Protein AF-A0A2I1CQ02-F1 (afdb_monomer)

InterPro domains:
  IPR027417 P-loop containing nucleoside triphosphate hydrolase [G3DSA:3.40.50.300] (20-92)
  IPR027417 P-loop containing nucleoside triphosphate hydrolase [SSF52540] (17-187)

Secondary structure (DSSP, 8-state):
-PPP-PPPPGGG-TT----HHHHHHHHHHHHHHSEEEEEE-TTSSHHHHHHHHHHHHHHTT--EEEESS---HHHHHHHHHHHS-TTS--TT-EEEETTGGGGTT-HHIIIIIIHHHHTT-S-S-EEEEEEESS-TTT---SS---PPPP----SSS------HHHHHHHHHHHTT-HHHHHHHHHHHHHH---

Sequence (194 aa):
MPRPLKSRKVTDDLSICPREGTVQQLADLILSRKVVHVRGTPASGKTTLAQLLKDHLSGQGRNVYFMGTWRDLDTLYEALRIHGTNWRPCFEAVLIIDEGQTSYNDSILWNEILKPRCYGKGEEIMFCLFCSYGSPSTGVETTTCEFTPAILNPRNGTPIKLQTDAIEYLFSFTNGHPGALESMMEYFFHILPL

Radius of gyration: 21.06 Å; Cα contacts (8 Å, |Δi|>4): 210; chains: 1; bounding box: 41×59×59 Å

Foldseek 3Di:
DDDPDDDDQLVVDPVDDLVVVVLVVVLVCQQVQLEAEAEDAPQPCLVVSLSSNQVVCVVVVAAEDEAQADDDVVVVVVSQVVSDDPPDRPLQYEYEHHQDVNCPVVCCCVPVNRVLSSVVDDGSYGYYYYHYDDDLVRPDPPDDDDDDDDQDDDPDDDRPDDDPVVSVVLCSVCVPNVVVSVVVVCCVVPPDDD

Organism: Aspergillus campestris (strain IBT 28561) (NCBI:txid1392248)

pLDDT: mean 70.26, std 19.89, range [29.62, 95.94]

Structure (mmCIF, N/CA/C/O backbone):
data_AF-A0A2I1CQ02-F1
#
_entry.id   AF-A0A2I1CQ02-F1
#
loop_
_atom_site.group_PDB
_atom_site.id
_atom_site.type_symbol
_atom_site.label_atom_id
_atom_site.label_alt_id
_atom_site.label_comp_id
_atom_site.label_asym_id
_atom_site.label_entity_id
_atom_site.label_seq_id
_atom_site.pdbx_PDB_ins_code
_atom_site.Cartn_x
_atom_site.Cartn_y
_atom_site.Cartn_z
_atom_site.occupancy
_atom_site.B_iso_or_equiv
_atom_site.auth_seq_id
_atom_site.auth_comp_id
_atom_site.auth_asym_id
_atom_site.auth_atom_id
_atom_site.pdbx_PDB_model_num
ATOM 1 N N . MET A 1 1 ? -7.393 34.716 -5.679 1.00 40.12 1 MET A N 1
ATOM 2 C CA . MET A 1 1 ? -6.684 33.494 -5.238 1.00 40.12 1 MET A CA 1
ATOM 3 C C . MET A 1 1 ? -6.675 32.496 -6.388 1.00 40.12 1 MET A C 1
ATOM 5 O O . MET A 1 1 ? -7.741 32.303 -6.970 1.00 40.12 1 MET A O 1
ATOM 9 N N . PRO A 1 2 ? -5.529 31.906 -6.768 1.00 34.28 2 PRO A N 1
ATOM 10 C CA . PRO A 1 2 ? -5.516 30.836 -7.758 1.00 34.28 2 PRO A CA 1
ATOM 11 C C . PRO A 1 2 ? -6.210 29.600 -7.171 1.00 34.28 2 PRO A C 1
ATOM 13 O O . PRO A 1 2 ? -5.969 29.240 -6.021 1.00 34.28 2 PRO A O 1
ATOM 16 N N . ARG A 1 3 ? -7.105 28.973 -7.944 1.00 29.62 3 ARG A N 1
ATOM 17 C CA . ARG A 1 3 ? -7.709 27.684 -7.570 1.00 29.62 3 ARG A CA 1
ATOM 18 C C . ARG A 1 3 ? -6.601 26.625 -7.529 1.00 29.62 3 ARG A C 1
ATOM 20 O O . ARG A 1 3 ? -5.760 26.645 -8.430 1.00 29.62 3 ARG A O 1
ATOM 27 N N . PRO A 1 4 ? -6.597 25.691 -6.564 1.00 36.59 4 PRO A N 1
ATOM 28 C CA . PRO A 1 4 ? -5.687 24.557 -6.627 1.00 36.59 4 PRO A CA 1
ATOM 29 C C . PRO A 1 4 ? -5.962 23.782 -7.921 1.00 36.59 4 PRO A C 1
ATOM 31 O O . PRO A 1 4 ? -7.114 23.475 -8.241 1.00 36.59 4 PRO A O 1
ATOM 34 N N . LEU A 1 5 ? -4.906 23.519 -8.691 1.00 36.84 5 LEU A N 1
ATOM 35 C CA . LEU A 1 5 ? -4.960 22.643 -9.857 1.00 36.84 5 LEU A CA 1
ATOM 36 C C . LEU A 1 5 ? -5.472 21.281 -9.377 1.00 36.84 5 LEU A C 1
ATOM 38 O O . LEU A 1 5 ? -4.813 20.624 -8.573 1.00 36.84 5 LEU A O 1
ATOM 42 N N . LYS A 1 6 ? -6.669 20.875 -9.823 1.00 42.81 6 LYS A N 1
ATOM 43 C CA . LYS A 1 6 ? -7.165 19.510 -9.599 1.00 42.81 6 LYS A CA 1
ATOM 44 C C . LYS A 1 6 ? -6.098 18.557 -10.132 1.00 42.81 6 LYS A C 1
ATOM 46 O O . LYS A 1 6 ? -5.767 18.636 -11.314 1.00 42.81 6 LYS A O 1
ATOM 51 N N . SER A 1 7 ? -5.556 17.685 -9.280 1.00 52.53 7 SER A N 1
ATOM 52 C CA . SER A 1 7 ? -4.663 16.631 -9.757 1.00 52.53 7 SER A CA 1
ATOM 53 C C . SER A 1 7 ? -5.422 15.812 -10.799 1.00 52.53 7 SER A C 1
ATOM 55 O O . SER A 1 7 ? -6.535 15.359 -10.522 1.00 52.53 7 SER A O 1
ATOM 57 N N . ARG A 1 8 ? -4.850 15.669 -11.996 1.00 51.22 8 ARG A N 1
ATOM 58 C CA . ARG A 1 8 ? -5.416 14.854 -13.077 1.00 51.22 8 ARG A CA 1
ATOM 59 C C . ARG A 1 8 ? -5.683 13.443 -12.543 1.00 51.22 8 ARG A C 1
ATOM 61 O O . ARG A 1 8 ? -4.780 12.853 -11.950 1.00 51.22 8 ARG A O 1
ATOM 68 N N . LYS A 1 9 ? -6.911 12.937 -12.694 1.00 59.19 9 LYS A N 1
ATOM 69 C CA . LYS A 1 9 ? -7.243 11.572 -12.272 1.00 59.19 9 LYS A CA 1
ATOM 70 C C . LYS A 1 9 ? -6.666 10.592 -13.282 1.00 59.19 9 LYS A C 1
ATOM 72 O O . LYS A 1 9 ? -6.620 10.883 -14.476 1.00 59.19 9 LYS A O 1
ATOM 77 N N . VAL A 1 10 ? -6.241 9.425 -12.813 1.00 62.03 10 VAL A N 1
ATOM 78 C CA . VAL A 1 10 ? -5.711 8.377 -13.698 1.00 62.03 10 VAL A CA 1
ATOM 79 C C . VAL A 1 10 ? -6.812 7.794 -14.578 1.00 62.03 10 VAL A C 1
ATOM 81 O O . VAL A 1 10 ? -6.561 7.418 -15.715 1.00 62.03 10 VAL A O 1
ATOM 84 N N . THR A 1 11 ? -8.054 7.818 -14.101 1.00 59.66 11 THR A N 1
ATOM 85 C CA . THR A 1 11 ? -9.238 7.418 -14.873 1.00 59.66 11 THR A CA 1
ATOM 86 C C . THR A 1 11 ? -9.472 8.249 -16.140 1.00 59.66 11 THR A C 1
ATOM 88 O O . THR A 1 11 ? -10.272 7.844 -16.975 1.00 59.66 11 THR A O 1
ATOM 91 N N . ASP A 1 12 ? -8.801 9.397 -16.292 1.00 61.19 12 ASP A N 1
ATOM 92 C CA . ASP A 1 12 ? -8.934 10.280 -17.458 1.00 61.19 12 ASP A CA 1
ATOM 93 C C . ASP A 1 12 ? -7.950 9.915 -18.597 1.00 61.19 12 ASP A C 1
ATOM 95 O O . ASP A 1 12 ? -7.910 10.591 -19.627 1.00 61.19 12 ASP A O 1
ATOM 99 N N . ASP A 1 13 ? -7.115 8.885 -18.418 1.00 65.62 13 ASP A N 1
ATOM 100 C CA . ASP A 1 13 ? -6.172 8.393 -19.427 1.00 65.62 13 ASP A CA 1
ATOM 101 C C . ASP A 1 13 ? -6.746 7.185 -20.188 1.00 65.62 13 ASP A C 1
ATOM 103 O O . ASP A 1 13 ? -7.000 6.124 -19.619 1.00 65.62 13 ASP A O 1
ATOM 107 N N . LEU A 1 14 ? -6.924 7.343 -21.504 1.00 58.03 14 LEU A N 1
ATOM 108 C CA . LEU A 1 14 ? -7.493 6.324 -22.395 1.00 58.03 14 LEU A CA 1
ATOM 109 C C . LEU A 1 14 ? -6.615 5.068 -22.547 1.00 58.03 14 LEU A C 1
ATOM 111 O O . LEU A 1 14 ? -7.095 4.054 -23.051 1.00 58.03 14 LEU A O 1
ATOM 115 N N . SER A 1 15 ? -5.346 5.112 -22.130 1.00 65.19 15 SER A N 1
ATOM 116 C CA . SER A 1 15 ? -4.439 3.955 -22.144 1.00 65.19 15 SER A CA 1
ATOM 117 C C . SER A 1 15 ? -4.612 3.024 -20.936 1.00 65.19 15 SER A C 1
ATOM 119 O O . SER A 1 15 ? -3.976 1.970 -20.862 1.00 65.19 15 SER A O 1
ATOM 121 N N . ILE A 1 16 ? -5.480 3.385 -19.984 1.00 71.31 16 ILE A N 1
ATOM 122 C CA . ILE A 1 16 ? -5.613 2.691 -18.704 1.00 71.31 16 ILE A CA 1
ATOM 123 C C . ILE A 1 16 ? -6.844 1.786 -18.705 1.00 71.31 16 ILE A C 1
ATOM 125 O O . ILE A 1 16 ? -7.973 2.215 -18.918 1.00 71.31 16 ILE A O 1
ATOM 129 N N . CYS A 1 17 ? -6.626 0.503 -18.406 1.00 75.44 17 CYS A N 1
ATOM 130 C CA . CYS A 1 17 ? -7.713 -0.429 -18.127 1.00 75.44 17 CYS A CA 1
ATOM 131 C C . CYS A 1 17 ? -8.259 -0.161 -16.710 1.00 75.44 17 CYS A C 1
ATOM 133 O O . CYS A 1 17 ? -7.508 -0.328 -15.745 1.00 75.44 17 CYS A O 1
ATOM 135 N N . PRO A 1 18 ? -9.543 0.213 -16.549 1.00 73.06 18 PRO A N 1
ATOM 136 C CA . PRO A 1 18 ? -10.075 0.709 -15.277 1.00 73.06 18 PRO A CA 1
ATOM 137 C C . PRO A 1 18 ? -10.218 -0.371 -14.192 1.00 73.06 18 PRO A C 1
ATOM 139 O O . PRO A 1 18 ? -10.341 -0.034 -13.018 1.00 73.06 18 PRO A O 1
ATOM 142 N N . ARG A 1 19 ? -10.170 -1.667 -14.559 1.00 81.12 19 ARG A N 1
ATOM 143 C CA . ARG A 1 19 ? -10.198 -2.826 -13.636 1.00 81.12 19 ARG A CA 1
ATOM 144 C C . ARG A 1 19 ? -11.266 -2.711 -12.534 1.00 81.12 19 ARG A C 1
ATOM 146 O O . ARG A 1 19 ? -11.031 -3.116 -11.397 1.00 81.12 19 ARG A O 1
ATOM 153 N N . GLU A 1 20 ? -12.441 -2.182 -12.872 1.00 87.12 20 GLU A N 1
ATOM 154 C CA . GLU A 1 20 ? -13.458 -1.735 -11.907 1.00 87.12 20 GLU A CA 1
ATOM 155 C C . GLU A 1 20 ? -13.846 -2.821 -10.896 1.00 87.12 20 GLU A C 1
ATOM 157 O O . GLU A 1 20 ? -13.856 -2.570 -9.694 1.00 87.12 20 GLU A O 1
ATOM 162 N N . GLY A 1 21 ? -14.069 -4.056 -11.361 1.00 87.12 21 GLY A N 1
ATOM 163 C CA . GLY A 1 21 ? -14.396 -5.181 -10.481 1.00 87.12 21 GLY A CA 1
ATOM 164 C C . GLY A 1 21 ? -13.280 -5.528 -9.488 1.00 87.12 21 GLY A C 1
ATOM 165 O O . GLY A 1 21 ? -13.560 -5.848 -8.336 1.00 87.12 21 GLY A O 1
ATOM 166 N N . THR A 1 22 ? -12.013 -5.427 -9.900 1.00 89.25 22 THR A N 1
ATOM 167 C CA . THR A 1 22 ? -10.860 -5.651 -9.013 1.00 89.25 22 THR A CA 1
ATOM 168 C C . THR A 1 22 ? -10.700 -4.509 -8.019 1.00 89.25 22 THR A C 1
ATOM 170 O O . THR A 1 22 ? -10.445 -4.759 -6.845 1.00 89.25 22 THR A O 1
ATOM 173 N N . VAL A 1 23 ? -10.862 -3.265 -8.474 1.00 93.75 23 VAL A N 1
ATOM 174 C CA . VAL A 1 23 ? -10.783 -2.074 -7.619 1.00 93.75 23 VAL A CA 1
ATOM 175 C C . VAL A 1 23 ? -11.863 -2.118 -6.541 1.00 93.75 23 VAL A C 1
ATOM 177 O O . VAL A 1 23 ? -11.550 -1.908 -5.372 1.00 93.75 23 VAL A O 1
ATOM 180 N N . GLN A 1 24 ? -13.099 -2.464 -6.911 1.00 92.50 24 GLN A N 1
ATOM 181 C CA . GLN A 1 24 ? -14.206 -2.596 -5.968 1.00 92.50 24 GLN A CA 1
ATOM 182 C C . GLN A 1 24 ? -13.939 -3.696 -4.934 1.00 92.50 24 GLN A C 1
ATOM 184 O O . GLN A 1 24 ? -14.010 -3.438 -3.737 1.00 92.50 24 GLN A O 1
ATOM 189 N N . G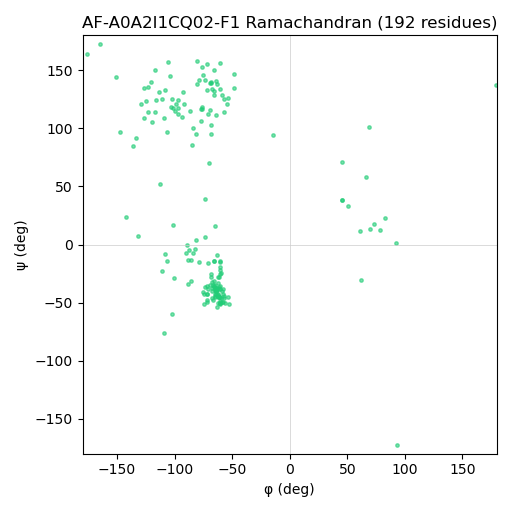LN A 1 25 ? -13.549 -4.898 -5.371 1.00 93.56 25 GLN A N 1
ATOM 190 C CA . GLN A 1 25 ? -13.229 -5.988 -4.441 1.00 93.56 25 GLN A CA 1
ATOM 191 C C . GLN A 1 25 ? -12.068 -5.628 -3.507 1.00 93.56 25 GLN A C 1
ATOM 193 O O . GLN A 1 25 ? -12.089 -5.970 -2.326 1.00 93.56 25 GLN A O 1
ATOM 198 N N . LEU A 1 26 ? -11.055 -4.921 -4.014 1.00 93.25 26 LEU A N 1
ATOM 199 C CA . LEU A 1 26 ? -9.933 -4.467 -3.202 1.00 93.25 26 LEU A CA 1
ATOM 200 C C . LEU A 1 26 ? -10.363 -3.402 -2.183 1.00 93.25 26 LEU A C 1
ATOM 202 O O . LEU A 1 26 ? -9.932 -3.462 -1.034 1.00 93.25 26 LEU A O 1
ATOM 206 N N . ALA A 1 27 ? -11.243 -2.475 -2.569 1.00 93.19 27 ALA A N 1
ATOM 207 C CA . ALA A 1 27 ? -11.849 -1.516 -1.652 1.00 93.19 27 ALA A CA 1
ATOM 208 C C . ALA A 1 27 ? -12.615 -2.234 -0.528 1.00 93.19 27 ALA A C 1
ATOM 210 O O . ALA A 1 27 ? -12.351 -1.978 0.646 1.00 93.19 27 ALA A O 1
ATOM 211 N N . ASP A 1 28 ? -13.475 -3.198 -0.861 1.00 92.25 28 ASP A N 1
ATOM 212 C CA . ASP A 1 28 ? -14.245 -3.972 0.124 1.00 92.25 28 ASP A CA 1
ATOM 213 C C . ASP A 1 28 ? -13.329 -4.776 1.073 1.00 92.25 28 ASP A C 1
ATOM 215 O O . ASP A 1 28 ? -13.578 -4.883 2.281 1.00 92.25 28 ASP A O 1
ATOM 219 N N . LEU A 1 29 ? -12.215 -5.305 0.554 1.00 92.81 29 LEU A N 1
ATOM 220 C CA . LEU A 1 29 ? -11.197 -5.987 1.356 1.00 92.81 29 LEU A CA 1
ATOM 221 C C . LEU A 1 29 ? -10.507 -5.047 2.349 1.00 92.81 29 LEU A C 1
ATOM 223 O O . LEU A 1 29 ? -10.312 -5.428 3.501 1.00 92.81 29 LEU A O 1
ATOM 227 N N . ILE A 1 30 ? -10.162 -3.825 1.940 1.00 91.38 30 ILE A N 1
ATOM 228 C CA . ILE A 1 30 ? -9.523 -2.838 2.826 1.00 91.38 30 ILE A CA 1
ATOM 229 C C . ILE A 1 30 ? -10.453 -2.480 3.984 1.00 91.38 30 ILE A C 1
ATOM 231 O O . ILE A 1 30 ? -10.024 -2.482 5.138 1.00 91.38 30 ILE A O 1
ATOM 235 N N . LEU A 1 31 ? -11.732 -2.250 3.684 1.00 86.44 31 LEU A N 1
ATOM 236 C CA . LEU A 1 31 ? -12.740 -1.893 4.682 1.00 86.44 31 LEU A CA 1
ATOM 237 C C . LEU A 1 31 ? -13.015 -3.028 5.672 1.00 86.44 31 LEU A C 1
ATOM 239 O O . LEU A 1 31 ? -13.248 -2.777 6.851 1.00 86.44 31 LEU A O 1
ATOM 243 N N . SER A 1 32 ? -12.971 -4.280 5.213 1.00 88.62 32 SER A N 1
ATOM 244 C CA . SER A 1 32 ? -13.248 -5.443 6.063 1.00 88.62 32 SER A CA 1
ATOM 245 C C . SER A 1 32 ? -12.033 -5.947 6.847 1.00 88.62 32 SER A C 1
ATOM 247 O O . SER A 1 32 ? -12.194 -6.489 7.941 1.00 88.62 32 SER A O 1
ATOM 249 N N . ARG A 1 33 ? -10.814 -5.808 6.310 1.00 88.31 33 ARG A N 1
ATOM 250 C CA . ARG A 1 33 ? -9.589 -6.386 6.897 1.00 88.31 33 ARG A CA 1
ATOM 251 C C . ARG A 1 33 ? -8.674 -5.371 7.565 1.00 88.31 33 ARG A C 1
ATOM 253 O O . ARG A 1 33 ? -7.775 -5.787 8.293 1.00 88.31 33 ARG A O 1
ATOM 260 N N . LYS A 1 34 ? -8.877 -4.074 7.322 1.00 90.50 34 LYS A N 1
ATOM 261 C CA . LYS A 1 34 ? -8.038 -2.943 7.758 1.00 90.50 34 LYS A CA 1
ATOM 262 C C . LYS A 1 34 ? -6.607 -2.941 7.228 1.00 90.50 34 LYS A C 1
ATOM 264 O O . LYS A 1 34 ? -6.058 -1.871 7.035 1.00 90.50 34 LYS A O 1
ATOM 269 N N . VAL A 1 35 ? -5.989 -4.089 6.972 1.00 92.62 35 VAL A N 1
ATOM 270 C CA . VAL A 1 35 ? -4.654 -4.191 6.379 1.00 92.62 35 VAL A CA 1
ATOM 271 C C . VAL A 1 35 ? -4.715 -5.149 5.199 1.00 92.62 35 VAL A C 1
ATOM 273 O O . VAL A 1 35 ? -5.058 -6.322 5.351 1.00 92.62 35 VAL A O 1
ATOM 276 N N . VAL A 1 36 ? -4.364 -4.650 4.018 1.00 94.06 36 VAL A N 1
ATOM 277 C CA . VAL A 1 36 ? -4.258 -5.434 2.788 1.00 94.06 36 VAL A CA 1
ATOM 278 C C . VAL A 1 36 ? -2.852 -5.297 2.223 1.00 94.06 36 VAL A C 1
ATOM 280 O O . VAL A 1 36 ? -2.287 -4.209 2.161 1.00 94.06 36 VAL A O 1
ATOM 283 N N . HIS A 1 37 ? -2.285 -6.425 1.807 1.00 90.44 37 HIS A N 1
ATOM 284 C CA . HIS A 1 37 ? -0.961 -6.504 1.207 1.00 90.44 37 HIS A CA 1
ATOM 285 C C . HIS A 1 37 ? -1.099 -7.078 -0.205 1.00 90.44 37 HIS A C 1
ATOM 287 O O . HIS A 1 37 ? -1.321 -8.275 -0.383 1.00 90.44 37 HIS A O 1
ATOM 293 N N . VAL A 1 38 ? -0.972 -6.217 -1.211 1.00 88.50 38 VAL A N 1
ATOM 294 C CA . VAL A 1 38 ? -1.010 -6.573 -2.630 1.00 88.50 38 VAL A CA 1
ATOM 295 C C . VAL A 1 38 ? 0.413 -6.845 -3.102 1.00 88.50 38 VAL A C 1
ATOM 297 O O . VAL A 1 38 ? 1.268 -5.967 -3.029 1.00 88.50 38 VAL A O 1
ATOM 300 N N . ARG A 1 39 ? 0.678 -8.054 -3.606 1.00 82.50 39 ARG A N 1
ATOM 301 C CA . ARG A 1 39 ? 1.987 -8.431 -4.159 1.00 82.50 39 ARG A CA 1
ATOM 302 C C . ARG A 1 39 ? 1.908 -8.763 -5.639 1.00 82.50 39 ARG A C 1
ATOM 304 O O . ARG A 1 39 ? 0.899 -9.272 -6.116 1.00 82.50 39 ARG A O 1
ATOM 311 N N . GLY A 1 40 ? 2.999 -8.520 -6.353 1.00 73.44 40 GLY A N 1
ATOM 312 C CA . GLY A 1 40 ? 3.144 -8.918 -7.751 1.00 73.44 40 GLY A CA 1
ATOM 313 C C . GLY A 1 40 ? 4.526 -8.589 -8.297 1.00 73.44 40 GLY A C 1
ATOM 314 O O . GLY A 1 40 ? 5.252 -7.784 -7.710 1.00 73.44 40 GLY A O 1
ATOM 315 N N . THR A 1 41 ? 4.883 -9.179 -9.431 1.00 63.84 41 THR A N 1
ATOM 316 C CA . THR A 1 41 ? 6.149 -8.898 -10.118 1.00 63.84 41 THR A CA 1
ATOM 317 C C . THR A 1 41 ? 6.249 -7.422 -10.530 1.00 63.84 41 THR A C 1
ATOM 319 O O . THR A 1 41 ? 5.222 -6.732 -10.644 1.00 63.84 41 THR A O 1
ATOM 322 N N . PRO A 1 42 ? 7.466 -6.879 -10.709 1.00 69.44 42 PRO A N 1
ATOM 323 C CA . PRO A 1 42 ? 7.647 -5.559 -11.306 1.00 69.44 42 PRO A CA 1
ATOM 324 C C . PRO A 1 42 ? 6.838 -5.407 -12.604 1.00 69.44 42 PRO A C 1
ATOM 326 O O . PRO A 1 42 ? 6.616 -6.374 -13.328 1.00 69.44 42 PRO A O 1
ATOM 329 N N . ALA A 1 43 ? 6.349 -4.193 -12.868 1.00 64.31 43 ALA A N 1
ATOM 330 C CA . ALA A 1 43 ? 5.554 -3.853 -14.054 1.00 64.31 43 ALA A CA 1
ATOM 331 C C . ALA A 1 43 ? 4.205 -4.588 -14.249 1.00 64.31 43 ALA A C 1
ATOM 333 O O . ALA A 1 43 ? 3.567 -4.410 -15.282 1.00 64.31 43 ALA A O 1
ATOM 334 N N . SER A 1 44 ? 3.683 -5.323 -13.258 1.00 73.50 44 SER A N 1
ATOM 335 C CA . SER A 1 44 ? 2.366 -5.989 -13.359 1.00 73.50 44 SER A CA 1
ATOM 336 C C . SER A 1 44 ? 1.138 -5.052 -13.259 1.00 73.50 44 SER A C 1
ATOM 338 O O . SER A 1 44 ? -0.014 -5.502 -13.205 1.00 73.50 44 SER A O 1
ATOM 340 N N . GLY A 1 45 ? 1.360 -3.734 -13.220 1.00 77.94 45 GLY A N 1
ATOM 341 C CA . GLY A 1 45 ? 0.309 -2.719 -13.086 1.00 77.94 45 GLY A CA 1
ATOM 342 C C . GLY A 1 45 ? -0.153 -2.462 -11.647 1.00 77.94 45 GLY A C 1
ATOM 343 O O . GLY A 1 45 ? -1.272 -1.995 -11.448 1.00 77.94 45 GLY A O 1
ATOM 344 N N . LYS A 1 46 ? 0.680 -2.769 -10.640 1.00 88.50 46 LYS A N 1
ATOM 345 C CA . LYS A 1 46 ? 0.396 -2.491 -9.216 1.00 88.50 46 LYS A CA 1
ATOM 346 C C . LYS A 1 46 ? 0.208 -1.002 -8.943 1.00 88.50 46 LYS A C 1
ATOM 348 O O . LYS A 1 46 ? -0.831 -0.632 -8.420 1.00 88.50 46 LYS A O 1
ATOM 353 N N . THR A 1 47 ? 1.147 -0.164 -9.377 1.00 88.44 47 THR A N 1
ATOM 354 C CA . THR A 1 47 ? 1.062 1.299 -9.243 1.00 88.44 47 THR A CA 1
ATOM 355 C C . THR A 1 47 ? -0.193 1.856 -9.912 1.00 88.44 47 THR A C 1
ATOM 357 O O . THR A 1 47 ? -0.917 2.653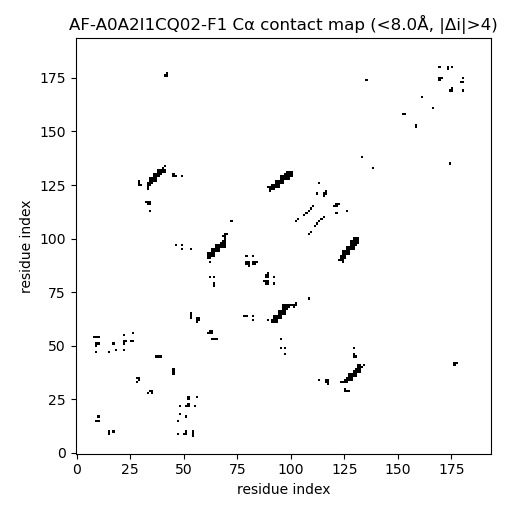 -9.319 1.00 88.44 47 THR A O 1
ATOM 360 N N . THR A 1 48 ? -0.530 1.369 -11.112 1.00 88.81 48 THR A N 1
ATOM 361 C CA . THR A 1 48 ? -1.787 1.726 -11.788 1.00 88.81 48 THR A CA 1
ATOM 362 C C . THR A 1 48 ? -3.002 1.324 -10.952 1.00 88.81 48 THR A C 1
ATOM 364 O O . THR A 1 48 ? -3.904 2.133 -10.759 1.00 88.81 48 THR A O 1
ATOM 367 N N . LEU A 1 49 ? -3.021 0.105 -10.401 1.00 90.69 49 LEU A N 1
ATOM 368 C CA . LEU A 1 49 ? -4.097 -0.366 -9.526 1.00 90.69 49 LEU A CA 1
ATOM 369 C C . LEU A 1 4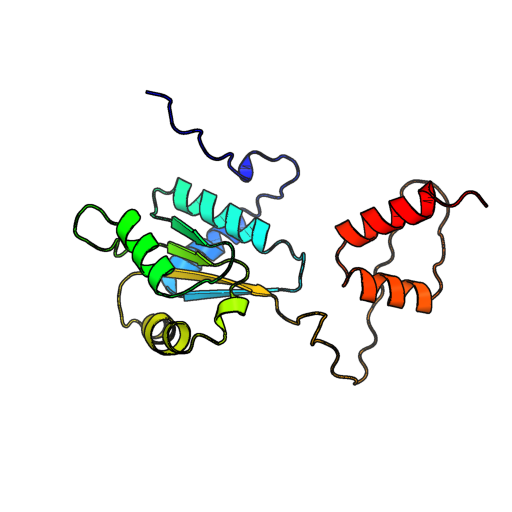9 ? -4.187 0.442 -8.219 1.00 90.69 49 LEU A C 1
ATOM 371 O O . LEU A 1 49 ? -5.292 0.752 -7.782 1.00 90.69 49 LEU A O 1
ATOM 375 N N . ALA A 1 50 ? -3.058 0.825 -7.622 1.00 93.81 50 ALA A N 1
ATOM 376 C CA . ALA A 1 50 ? -2.998 1.647 -6.416 1.00 93.81 50 ALA A CA 1
ATOM 377 C C . ALA A 1 50 ? -3.607 3.034 -6.650 1.00 93.81 50 ALA A C 1
ATOM 379 O O . ALA A 1 50 ? -4.388 3.531 -5.837 1.00 93.81 50 ALA A O 1
ATOM 380 N N . GLN A 1 51 ? -3.301 3.635 -7.798 1.00 93.25 51 GLN A N 1
ATOM 381 C CA . GLN A 1 51 ? -3.818 4.942 -8.177 1.00 93.25 51 GLN A CA 1
ATOM 382 C C . GLN A 1 51 ? -5.305 4.880 -8.586 1.00 93.25 51 GLN A C 1
ATOM 384 O O . GLN A 1 51 ? -6.072 5.760 -8.196 1.00 93.25 51 GLN A O 1
ATOM 389 N N . LEU A 1 52 ? -5.751 3.812 -9.262 1.00 92.75 52 LEU A N 1
ATOM 390 C CA . LEU A 1 52 ? -7.178 3.557 -9.518 1.00 92.75 52 LEU A CA 1
ATOM 391 C C . LEU A 1 52 ? -7.968 3.373 -8.214 1.00 92.75 52 LEU A C 1
ATOM 393 O O . LEU A 1 52 ? -9.043 3.947 -8.051 1.00 92.75 52 LEU A O 1
ATOM 397 N N . LEU A 1 53 ? -7.420 2.617 -7.260 1.00 94.81 53 LEU A N 1
ATOM 398 C CA . LEU A 1 53 ? -8.010 2.425 -5.936 1.00 94.81 53 LEU A CA 1
ATOM 399 C C . LEU A 1 53 ? -8.116 3.747 -5.167 1.00 94.81 53 LEU A C 1
ATOM 401 O O . LEU A 1 53 ? -9.163 4.039 -4.588 1.00 94.81 53 LEU A O 1
ATOM 405 N N . LYS A 1 54 ? -7.056 4.562 -5.184 1.00 94.88 54 LYS A N 1
ATOM 406 C CA . LYS A 1 54 ? -7.063 5.901 -4.586 1.00 94.88 54 LYS A CA 1
ATOM 407 C C . LYS A 1 54 ? -8.188 6.752 -5.163 1.00 94.88 54 LY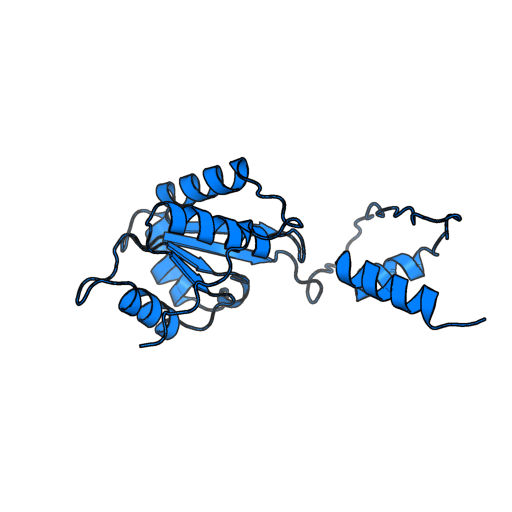S A C 1
ATOM 409 O O . LYS A 1 54 ? -8.945 7.346 -4.395 1.00 94.88 54 LYS A O 1
ATOM 414 N N . ASP A 1 55 ? -8.297 6.813 -6.489 1.00 93.19 55 ASP A N 1
ATOM 415 C CA . ASP A 1 55 ? -9.303 7.628 -7.174 1.00 93.19 55 ASP A CA 1
ATOM 416 C C . ASP A 1 55 ? -10.724 7.135 -6.867 1.00 93.19 55 ASP A C 1
ATOM 418 O O . ASP A 1 55 ? -11.614 7.950 -6.614 1.00 93.19 55 ASP A O 1
ATOM 422 N N . HIS A 1 56 ? -10.921 5.815 -6.812 1.00 93.06 56 HIS A N 1
ATOM 423 C CA . HIS A 1 56 ? -12.192 5.186 -6.461 1.00 93.06 56 HIS A CA 1
ATOM 424 C C . HIS A 1 56 ? -12.627 5.513 -5.023 1.00 93.06 56 HIS A C 1
ATOM 426 O O . HIS A 1 56 ? -13.717 6.044 -4.813 1.00 93.06 56 HIS A O 1
ATOM 432 N N . LEU A 1 57 ? -11.762 5.272 -4.032 1.00 92.19 57 LEU A N 1
ATOM 433 C CA . LEU A 1 57 ? -12.054 5.546 -2.619 1.00 92.19 57 LEU A CA 1
ATOM 434 C C . LEU A 1 57 ? -12.239 7.049 -2.351 1.00 92.19 57 LEU A C 1
ATOM 436 O O . LEU A 1 57 ? -13.145 7.445 -1.617 1.00 92.19 57 LEU A O 1
ATOM 440 N N . SER A 1 58 ? -11.432 7.896 -2.994 1.00 91.06 58 SER A N 1
ATOM 441 C CA . SER A 1 58 ? -11.591 9.355 -2.923 1.00 91.06 58 SER A CA 1
ATOM 442 C C . SER A 1 58 ? -12.913 9.804 -3.554 1.00 91.06 58 SER A C 1
ATOM 444 O O . SER A 1 58 ? -13.576 10.704 -3.044 1.00 91.06 58 SER A O 1
ATOM 446 N N . GLY A 1 59 ? -13.329 9.161 -4.652 1.00 89.25 59 GLY A N 1
ATOM 447 C CA . GLY A 1 59 ? -14.627 9.379 -5.295 1.00 89.25 59 GLY A CA 1
ATOM 448 C C . GLY A 1 59 ? -15.820 9.025 -4.403 1.00 89.25 59 GLY A C 1
ATOM 449 O O . GLY A 1 59 ? -16.864 9.659 -4.517 1.00 89.25 59 GLY A O 1
ATOM 450 N N . GLN A 1 60 ? -15.643 8.086 -3.471 1.00 89.69 60 GLN A N 1
ATOM 451 C CA . GLN A 1 60 ? -16.620 7.748 -2.429 1.00 89.69 60 GLN A CA 1
ATOM 452 C C . GLN A 1 60 ? -16.584 8.704 -1.221 1.00 89.69 60 GLN A C 1
ATOM 454 O O . GLN A 1 60 ? -17.288 8.479 -0.240 1.00 89.69 60 GLN A O 1
ATOM 459 N N . GLY A 1 61 ? -15.761 9.759 -1.259 1.00 87.62 61 GLY A N 1
ATOM 460 C CA . GLY A 1 61 ? -15.630 10.729 -0.169 1.00 87.62 61 GLY A CA 1
ATOM 461 C C . GLY A 1 61 ? -14.771 10.249 1.002 1.00 87.62 61 GLY A C 1
ATOM 462 O O . GLY A 1 61 ? -14.776 10.888 2.053 1.00 87.62 61 GLY A O 1
ATOM 463 N N . ARG A 1 62 ? -14.028 9.144 0.848 1.00 86.62 62 ARG A N 1
ATOM 464 C CA . ARG A 1 62 ? -13.111 8.674 1.891 1.00 86.62 62 ARG A CA 1
ATOM 465 C C . ARG A 1 62 ? -11.850 9.517 1.938 1.00 86.62 62 ARG A C 1
ATOM 467 O O . ARG A 1 62 ? -11.389 10.061 0.936 1.00 86.62 62 ARG A O 1
ATOM 474 N N . ASN A 1 63 ? -11.261 9.561 3.123 1.00 88.12 63 ASN A N 1
ATOM 475 C CA . ASN A 1 63 ? -10.000 10.234 3.337 1.00 88.12 63 ASN A CA 1
ATOM 476 C C . ASN A 1 63 ? -8.840 9.312 2.961 1.00 88.12 63 ASN A C 1
ATOM 478 O O . ASN A 1 63 ? -8.488 8.407 3.717 1.00 88.12 63 ASN A O 1
ATOM 482 N N . VAL A 1 64 ? -8.286 9.511 1.767 1.00 90.19 64 VAL A N 1
ATOM 483 C CA . VAL A 1 64 ? -7.232 8.652 1.226 1.00 90.19 64 VAL A CA 1
ATOM 484 C C . VAL A 1 64 ? -5.918 9.411 1.178 1.00 90.19 64 VAL A C 1
ATOM 486 O O . VAL A 1 64 ? -5.822 10.460 0.540 1.00 90.19 64 VAL A O 1
ATOM 489 N N . TYR A 1 65 ? -4.889 8.837 1.789 1.00 91.19 65 TYR A N 1
ATOM 490 C CA . TYR A 1 65 ? -3.519 9.296 1.637 1.00 91.19 65 TYR A CA 1
ATOM 491 C C . TYR A 1 65 ? -2.732 8.293 0.800 1.00 91.19 65 TYR A C 1
ATOM 493 O O . TYR A 1 65 ? -2.796 7.089 1.035 1.00 91.19 65 TYR A O 1
ATOM 501 N N . PHE A 1 66 ? -1.993 8.798 -0.183 1.00 93.12 66 PHE A N 1
ATOM 502 C CA . PHE A 1 66 ? -1.170 7.983 -1.067 1.00 93.12 66 PHE A CA 1
ATOM 503 C C . PHE A 1 66 ? 0.298 8.340 -0.886 1.00 93.12 66 PHE A C 1
ATOM 505 O O . PHE A 1 66 ? 0.690 9.495 -1.060 1.00 93.12 66 PHE A O 1
ATOM 512 N N . MET A 1 67 ? 1.096 7.328 -0.584 1.00 92.88 67 MET A N 1
ATOM 513 C CA . MET A 1 67 ? 2.531 7.405 -0.394 1.00 92.88 67 MET A CA 1
ATOM 514 C C . MET A 1 67 ? 3.193 6.544 -1.469 1.00 92.88 67 MET A C 1
ATOM 516 O O . MET A 1 67 ? 3.007 5.337 -1.472 1.00 92.88 67 MET A O 1
ATOM 520 N N . GLY A 1 68 ? 3.944 7.151 -2.393 1.00 88.00 68 GLY A N 1
ATOM 521 C CA . GLY A 1 68 ? 4.557 6.416 -3.510 1.00 88.00 68 GLY A CA 1
ATOM 522 C C . GLY A 1 68 ? 5.674 5.446 -3.101 1.00 88.00 68 GLY A C 1
ATOM 523 O O . GLY A 1 68 ? 5.947 4.495 -3.818 1.00 88.00 68 GLY A O 1
ATOM 524 N N . THR A 1 69 ? 6.323 5.707 -1.967 1.00 86.06 69 THR A N 1
ATOM 525 C CA . THR A 1 69 ? 7.349 4.860 -1.345 1.00 86.06 69 THR A CA 1
ATOM 526 C C . THR A 1 69 ? 7.318 5.083 0.163 1.00 86.06 69 THR A C 1
ATOM 528 O O . THR A 1 69 ? 7.129 6.219 0.607 1.00 86.06 69 THR A O 1
ATOM 531 N N . TRP A 1 70 ? 7.554 4.039 0.964 1.00 87.00 70 TRP A N 1
ATOM 532 C CA . TRP A 1 70 ? 7.699 4.223 2.413 1.00 87.00 70 TRP A CA 1
ATOM 533 C C . TRP A 1 70 ? 8.870 5.155 2.739 1.00 87.00 70 TRP A C 1
ATOM 535 O O . TRP A 1 70 ? 9.960 4.984 2.184 1.00 87.00 70 TRP A O 1
ATOM 545 N N . ARG A 1 71 ? 8.636 6.116 3.643 1.00 89.00 71 ARG A N 1
ATOM 546 C CA . ARG A 1 71 ? 9.670 7.005 4.191 1.00 89.00 71 ARG A CA 1
ATOM 547 C C . ARG A 1 71 ? 9.963 6.669 5.647 1.00 89.00 71 ARG A C 1
ATOM 549 O O . ARG A 1 71 ? 10.977 6.045 5.934 1.00 89.00 71 ARG A O 1
ATOM 556 N N . ASP A 1 72 ? 9.063 7.076 6.533 1.00 89.50 72 ASP A N 1
ATOM 557 C CA . ASP A 1 72 ? 9.187 6.951 7.979 1.00 89.50 72 ASP A CA 1
ATOM 558 C C . ASP A 1 72 ? 7.826 7.179 8.662 1.00 89.50 72 ASP A C 1
ATOM 560 O O . ASP A 1 72 ? 6.825 7.560 8.038 1.00 89.50 72 ASP A O 1
ATOM 564 N N . LEU A 1 73 ? 7.803 6.929 9.971 1.00 88.31 73 LEU A N 1
ATOM 565 C CA . LEU A 1 73 ? 6.628 7.115 10.817 1.00 88.31 73 LEU A CA 1
ATOM 566 C C . LEU A 1 73 ? 6.229 8.586 10.972 1.00 88.31 73 LEU A C 1
ATOM 568 O O . LEU A 1 73 ? 5.040 8.873 11.079 1.00 88.31 73 LEU A O 1
ATOM 572 N N . ASP A 1 74 ? 7.180 9.518 10.956 1.00 89.50 74 ASP A N 1
ATOM 573 C CA . ASP A 1 74 ? 6.875 10.944 11.100 1.00 89.50 74 ASP A CA 1
ATOM 574 C C . ASP A 1 74 ? 6.052 11.441 9.907 1.00 89.50 74 ASP A C 1
ATOM 576 O O . ASP A 1 74 ? 4.993 12.042 10.088 1.00 89.50 74 ASP A O 1
ATOM 580 N N . THR A 1 75 ? 6.451 11.070 8.687 1.00 87.88 75 THR A N 1
ATOM 581 C CA . THR A 1 75 ? 5.704 11.344 7.453 1.00 87.88 75 THR A CA 1
ATOM 582 C C . THR A 1 75 ? 4.301 10.734 7.508 1.00 87.88 75 THR A C 1
ATOM 584 O O . THR A 1 75 ? 3.329 11.362 7.082 1.00 87.88 75 THR A O 1
ATOM 587 N N . LEU A 1 76 ? 4.169 9.516 8.048 1.00 86.56 76 LEU A N 1
ATOM 588 C CA . LEU A 1 76 ? 2.871 8.869 8.259 1.00 86.56 76 LEU A CA 1
ATOM 589 C C . LEU A 1 76 ? 1.983 9.687 9.209 1.00 86.56 76 LEU A C 1
ATOM 591 O O . LEU A 1 76 ? 0.823 9.959 8.893 1.00 86.56 76 LEU A O 1
ATOM 595 N N . TYR A 1 77 ? 2.504 10.088 10.368 1.00 85.44 77 TYR A N 1
ATOM 596 C CA . TYR A 1 77 ? 1.733 10.850 11.349 1.00 85.44 77 TYR A CA 1
ATOM 597 C C . TYR A 1 77 ? 1.382 12.250 10.849 1.00 85.44 77 TYR A C 1
ATOM 599 O O . TYR A 1 77 ? 0.264 12.718 11.074 1.00 85.44 77 TYR A O 1
ATOM 607 N N . GLU A 1 78 ? 2.288 12.908 10.126 1.00 83.88 78 GLU A N 1
ATOM 608 C CA . GLU A 1 78 ? 2.005 14.180 9.466 1.00 83.88 78 GLU A CA 1
ATOM 609 C C . GLU A 1 78 ? 0.877 14.043 8.446 1.00 83.88 78 GLU A C 1
ATOM 611 O O . GLU A 1 78 ? -0.055 14.850 8.456 1.00 83.88 78 GLU A O 1
ATOM 616 N N . ALA A 1 79 ? 0.907 12.991 7.626 1.00 79.19 79 ALA A N 1
ATOM 617 C CA . ALA A 1 79 ? -0.152 12.697 6.673 1.00 79.19 79 ALA A CA 1
ATOM 618 C C . ALA A 1 79 ? -1.507 12.520 7.369 1.00 79.19 79 ALA A C 1
ATOM 620 O O . ALA A 1 79 ? -2.484 13.176 7.007 1.00 79.19 79 ALA A O 1
ATOM 621 N N . LEU A 1 80 ? -1.561 11.701 8.420 1.00 79.12 80 LEU A N 1
ATOM 622 C CA . LEU A 1 80 ? -2.780 11.477 9.201 1.00 79.12 80 LEU A CA 1
ATOM 623 C C . LEU A 1 80 ? -3.279 12.757 9.889 1.00 79.12 80 LEU A C 1
ATOM 625 O O . LEU A 1 80 ? -4.490 12.949 10.025 1.00 79.12 80 LEU A O 1
ATOM 629 N N . ARG A 1 81 ? -2.366 13.649 10.293 1.00 75.75 81 ARG A N 1
ATOM 630 C CA . ARG A 1 81 ? -2.694 14.929 10.933 1.00 75.75 81 ARG A CA 1
ATOM 631 C C . ARG A 1 81 ? -3.238 15.958 9.945 1.00 75.75 81 ARG A C 1
ATOM 633 O O . ARG A 1 81 ? -4.213 16.621 10.275 1.00 75.75 81 ARG A O 1
ATOM 640 N N . ILE A 1 82 ? -2.643 16.079 8.755 1.00 68.25 82 ILE A N 1
ATOM 641 C CA . ILE A 1 82 ? -3.104 16.987 7.683 1.00 68.25 82 ILE A CA 1
ATOM 642 C C . ILE A 1 82 ? -4.498 16.583 7.200 1.00 68.25 82 ILE A C 1
ATOM 644 O O . ILE A 1 82 ? -5.335 17.431 6.898 1.00 68.25 82 ILE A O 1
ATOM 648 N N . HIS A 1 83 ? -4.736 15.278 7.132 1.00 60.69 83 HIS A N 1
ATOM 649 C CA . HIS A 1 83 ? -5.982 14.711 6.653 1.00 60.69 83 HIS A CA 1
ATOM 650 C C . HIS A 1 83 ? -7.055 14.592 7.756 1.00 60.69 83 HIS A C 1
ATOM 652 O O . HIS A 1 83 ? -8.226 14.387 7.446 1.00 60.69 83 HIS A O 1
ATOM 658 N N . GLY A 1 84 ? -6.703 14.747 9.034 1.00 57.81 84 GLY A N 1
ATOM 659 C CA . GLY A 1 84 ? -7.653 14.848 10.144 1.00 57.81 84 GLY A CA 1
ATOM 660 C C . GLY A 1 84 ? -8.275 16.243 10.253 1.00 57.81 84 GLY A C 1
ATOM 661 O O . GLY A 1 84 ? -7.605 17.256 10.071 1.00 57.81 84 GLY A O 1
ATOM 662 N N . THR A 1 85 ? -9.564 16.338 10.587 1.00 47.06 85 THR A N 1
ATOM 663 C CA . THR A 1 85 ? -10.155 17.629 10.977 1.00 47.06 85 THR A CA 1
ATOM 664 C C . THR A 1 85 ? -9.524 18.096 12.290 1.00 47.06 85 THR A C 1
ATOM 666 O O . THR A 1 85 ? -9.463 17.302 13.228 1.00 47.06 85 THR A O 1
ATOM 669 N N . ASN A 1 86 ? -9.092 19.364 12.354 1.00 42.69 86 ASN A N 1
ATOM 670 C CA . ASN A 1 86 ? -8.554 20.084 13.522 1.00 42.69 86 ASN A CA 1
ATOM 671 C C . ASN A 1 86 ? -8.817 19.390 14.872 1.00 42.69 86 ASN A C 1
ATOM 673 O O . ASN A 1 86 ? -9.858 19.631 15.473 1.00 42.69 86 ASN A O 1
ATOM 677 N N . TRP A 1 87 ? -7.854 18.590 15.349 1.00 44.72 87 TRP A N 1
ATOM 678 C CA . TRP A 1 87 ? -7.833 17.864 16.635 1.00 44.72 87 TRP A CA 1
ATOM 679 C C . TRP A 1 87 ? -8.357 16.423 16.723 1.00 44.72 87 TRP A C 1
ATOM 681 O O . TRP A 1 87 ? -8.262 15.832 17.800 1.00 44.72 87 TRP A O 1
ATOM 691 N N . ARG A 1 88 ? -8.819 15.786 15.643 1.00 44.69 88 ARG A N 1
ATOM 692 C CA . ARG A 1 88 ? -9.041 14.327 15.656 1.00 44.69 88 ARG A CA 1
ATOM 693 C C . ARG A 1 88 ? -8.285 13.659 14.509 1.00 44.69 88 ARG A C 1
ATOM 695 O O . ARG A 1 88 ? -8.524 14.040 13.361 1.00 44.69 88 ARG A O 1
ATOM 702 N N . PRO A 1 89 ? -7.402 12.674 14.786 1.00 52.19 89 PRO A N 1
ATOM 703 C CA . PRO A 1 89 ? -6.916 11.773 13.747 1.00 52.19 89 PRO A CA 1
ATOM 704 C C . PRO A 1 89 ? -8.128 11.268 12.969 1.00 52.19 89 PRO A C 1
ATOM 706 O O . PRO A 1 89 ? -9.156 10.952 13.574 1.00 52.19 89 PRO A O 1
ATOM 709 N N . CYS A 1 90 ? -8.065 11.260 11.638 1.00 55.38 90 CYS A N 1
ATOM 710 C CA . CYS A 1 90 ? -9.163 10.702 10.864 1.00 55.38 90 CYS A CA 1
ATOM 711 C C . CYS A 1 90 ? -9.181 9.190 11.117 1.00 55.38 90 CYS A C 1
ATOM 713 O O . CYS A 1 90 ? -8.454 8.437 10.475 1.00 55.38 90 CYS A O 1
ATOM 715 N N . PHE A 1 91 ? -10.004 8.763 12.076 1.00 57.34 91 PHE A N 1
ATOM 716 C CA . PHE A 1 91 ? -10.225 7.369 12.456 1.00 57.34 91 PHE A CA 1
ATOM 717 C C . PHE A 1 91 ? -10.876 6.548 11.331 1.00 57.34 91 PHE A C 1
ATOM 719 O O . PHE A 1 91 ? -11.428 5.508 11.600 1.00 57.34 91 PHE A O 1
ATOM 726 N N . GLU A 1 92 ? -10.883 7.003 10.082 1.00 74.81 92 GLU A N 1
ATOM 727 C CA . GLU A 1 92 ? -11.331 6.211 8.930 1.00 74.81 92 GLU A CA 1
ATOM 728 C C . GLU A 1 92 ? -10.448 6.488 7.702 1.00 74.81 92 GLU A C 1
ATOM 730 O O . GLU A 1 92 ? -10.873 6.339 6.553 1.00 74.81 92 GLU A O 1
ATOM 735 N N . ALA A 1 93 ? -9.210 6.941 7.928 1.00 85.75 93 ALA A N 1
ATOM 736 C CA . ALA A 1 93 ? -8.267 7.190 6.850 1.00 85.75 93 ALA A CA 1
ATOM 737 C C . ALA A 1 93 ? -7.819 5.877 6.196 1.00 85.75 93 ALA A C 1
ATOM 739 O O . ALA A 1 93 ? -7.521 4.892 6.877 1.00 85.75 93 ALA A O 1
ATOM 740 N N . VAL A 1 94 ? -7.724 5.890 4.866 1.00 91.38 94 VAL A N 1
ATOM 741 C CA . VAL A 1 94 ? -7.100 4.823 4.081 1.00 91.38 94 VAL A CA 1
ATOM 742 C C . VAL A 1 94 ? -5.725 5.292 3.632 1.00 91.38 94 VAL A C 1
ATOM 744 O O . VAL A 1 94 ? -5.597 6.256 2.879 1.00 91.38 94 VAL A O 1
ATOM 747 N N . LEU A 1 95 ? -4.695 4.584 4.072 1.00 93.38 95 LEU A N 1
ATOM 748 C CA . LEU A 1 95 ? -3.320 4.815 3.681 1.00 93.38 95 LEU A CA 1
ATOM 749 C C . LEU A 1 95 ? -2.916 3.809 2.601 1.00 93.38 95 LEU A C 1
ATOM 751 O O . LEU A 1 95 ? -2.857 2.603 2.841 1.00 93.38 95 LEU A O 1
ATOM 755 N N . ILE A 1 96 ? -2.637 4.304 1.402 1.00 95.56 96 ILE A N 1
ATOM 756 C CA . ILE A 1 96 ? -2.121 3.506 0.292 1.00 95.56 96 ILE A CA 1
ATOM 757 C C . ILE A 1 96 ? -0.618 3.759 0.207 1.00 95.56 96 ILE A C 1
ATOM 759 O O . ILE A 1 96 ? -0.202 4.890 -0.036 1.00 95.56 96 ILE A O 1
ATOM 763 N N . ILE A 1 97 ? 0.184 2.716 0.410 1.00 94.56 97 ILE A N 1
ATOM 764 C CA . ILE A 1 97 ? 1.644 2.765 0.286 1.00 94.56 97 ILE A CA 1
ATOM 765 C C . ILE A 1 97 ? 2.019 1.972 -0.964 1.00 94.56 97 ILE A C 1
ATOM 767 O O . ILE A 1 97 ? 1.886 0.747 -0.980 1.00 94.56 97 ILE A O 1
ATOM 771 N N . ASP A 1 98 ? 2.455 2.668 -2.006 1.00 92.75 98 ASP A N 1
ATOM 772 C CA . ASP A 1 98 ? 3.115 2.051 -3.152 1.00 92.75 98 ASP A CA 1
ATOM 773 C C . ASP A 1 98 ? 4.590 1.776 -2.835 1.00 92.75 98 ASP A C 1
ATOM 775 O O . ASP A 1 98 ? 5.150 2.323 -1.879 1.00 92.75 98 ASP A O 1
ATOM 779 N N . GLU A 1 99 ? 5.181 0.843 -3.579 1.00 87.50 99 GLU A N 1
ATOM 780 C CA . GLU A 1 99 ? 6.511 0.283 -3.305 1.00 87.50 99 GLU A CA 1
ATOM 781 C C . GLU A 1 99 ? 6.714 -0.084 -1.818 1.00 87.50 99 GLU A C 1
ATOM 783 O O . GLU A 1 99 ? 7.786 0.094 -1.237 1.00 87.50 99 GLU A O 1
ATOM 788 N N . GLY A 1 100 ? 5.671 -0.619 -1.176 1.00 86.06 100 GLY A N 1
ATOM 789 C CA . GLY A 1 100 ? 5.615 -0.868 0.264 1.00 86.06 100 GLY A CA 1
ATOM 790 C C . GLY A 1 100 ? 6.682 -1.833 0.785 1.00 86.06 100 GLY A C 1
ATOM 791 O O . GLY A 1 100 ? 6.940 -1.853 1.990 1.00 86.06 100 GLY A O 1
ATOM 792 N N . GLN A 1 101 ? 7.362 -2.588 -0.086 1.00 86.69 101 GLN A N 1
ATOM 793 C CA . GLN A 1 101 ? 8.508 -3.411 0.305 1.00 86.69 101 GLN A CA 1
ATOM 794 C C . GLN A 1 101 ? 9.665 -2.588 0.886 1.00 86.69 101 GLN A C 1
ATOM 796 O O . GLN A 1 101 ? 10.465 -3.130 1.648 1.00 86.69 101 GLN A O 1
ATOM 801 N N . THR A 1 102 ? 9.751 -1.285 0.587 1.00 83.31 102 THR A N 1
ATOM 802 C CA . THR A 1 102 ? 10.760 -0.409 1.203 1.00 83.31 102 THR A CA 1
ATOM 803 C C . THR A 1 102 ? 10.549 -0.241 2.711 1.00 83.31 102 THR A C 1
ATOM 805 O O . THR A 1 102 ? 11.470 0.166 3.411 1.00 83.31 102 THR A O 1
ATOM 808 N N . SER A 1 103 ? 9.379 -0.620 3.235 1.00 85.44 103 SER A N 1
ATOM 809 C CA . SER A 1 103 ? 9.068 -0.596 4.666 1.00 85.44 103 SER A CA 1
ATOM 810 C C . SER A 1 103 ? 9.460 -1.860 5.438 1.00 85.44 103 SER A C 1
ATOM 812 O O . SER A 1 103 ? 9.281 -1.896 6.650 1.00 85.44 103 SER A O 1
ATOM 814 N N . TYR A 1 104 ? 9.961 -2.923 4.795 1.00 83.50 104 TYR A N 1
ATOM 815 C CA . TYR A 1 104 ? 10.165 -4.223 5.465 1.00 83.50 104 TYR A CA 1
ATOM 816 C C . TYR A 1 104 ? 11.135 -4.192 6.652 1.00 83.50 104 TYR A C 1
ATOM 818 O O . TYR A 1 104 ? 11.005 -5.010 7.560 1.00 83.50 104 TYR A O 1
ATOM 826 N N . ASN A 1 105 ? 12.064 -3.238 6.674 1.00 79.06 105 ASN A N 1
ATOM 827 C CA . ASN A 1 105 ? 12.995 -3.065 7.789 1.00 79.06 105 ASN A CA 1
ATOM 828 C C . ASN A 1 105 ? 12.411 -2.235 8.949 1.00 79.06 105 ASN A C 1
ATOM 830 O O . ASN A 1 105 ? 13.036 -2.148 10.004 1.00 79.06 105 ASN A O 1
ATOM 834 N N . ASP A 1 106 ? 11.228 -1.637 8.783 1.00 82.50 106 ASP A N 1
ATOM 835 C CA . ASP A 1 106 ? 10.567 -0.833 9.812 1.00 82.50 106 ASP A CA 1
ATOM 836 C C . ASP A 1 106 ? 9.766 -1.728 10.767 1.00 82.50 106 ASP A C 1
ATOM 838 O O . ASP A 1 106 ? 8.570 -1.988 10.607 1.00 82.50 106 ASP A O 1
ATOM 842 N N . SER A 1 107 ? 10.453 -2.255 11.777 1.00 84.94 107 SER A N 1
ATOM 843 C CA . SER A 1 107 ? 9.853 -3.180 12.738 1.00 84.94 107 SER A CA 1
ATOM 844 C C . SER A 1 107 ? 8.698 -2.562 13.531 1.00 84.94 107 SER A C 1
ATOM 846 O O . SER A 1 107 ? 7.793 -3.302 13.920 1.00 84.94 107 SER A O 1
ATOM 848 N N . ILE A 1 108 ? 8.693 -1.241 13.738 1.00 87.50 108 ILE A N 1
ATOM 849 C CA . ILE A 1 108 ? 7.632 -0.529 14.456 1.00 87.50 108 ILE A CA 1
ATOM 850 C C . ILE A 1 108 ? 6.372 -0.493 13.590 1.00 87.50 108 ILE A C 1
ATOM 852 O O . ILE A 1 108 ? 5.303 -0.911 14.048 1.00 87.50 108 ILE A O 1
ATOM 856 N N . LEU A 1 109 ? 6.489 -0.102 12.315 1.00 86.88 109 LEU A N 1
ATOM 857 C CA . LEU A 1 109 ? 5.368 -0.156 11.375 1.00 86.88 109 LEU A CA 1
ATOM 858 C C . LEU A 1 109 ? 4.746 -1.559 11.344 1.00 86.88 109 LEU A C 1
ATOM 860 O O . LEU A 1 109 ? 3.535 -1.714 11.511 1.00 86.88 109 LEU A O 1
ATOM 864 N N . TRP A 1 110 ? 5.554 -2.604 11.164 1.00 86.19 110 TRP A N 1
ATOM 865 C CA . TRP A 1 110 ? 5.023 -3.959 11.012 1.00 86.19 110 TRP A CA 1
ATOM 866 C C . TRP A 1 110 ? 4.456 -4.536 12.314 1.00 86.19 110 TRP A C 1
ATOM 868 O O . TRP A 1 110 ? 3.346 -5.079 12.307 1.00 86.19 110 TRP A O 1
ATOM 878 N N . ASN A 1 111 ? 5.182 -4.431 13.429 1.00 85.31 111 ASN A N 1
ATOM 879 C CA . ASN A 1 111 ? 4.817 -5.123 14.668 1.00 85.31 111 ASN A CA 1
ATOM 880 C C . ASN A 1 111 ? 3.872 -4.326 15.564 1.00 85.31 111 ASN A C 1
ATOM 882 O O . ASN A 1 111 ? 3.031 -4.935 16.226 1.00 85.31 111 ASN A O 1
ATOM 886 N N . GLU A 1 112 ? 4.000 -3.001 15.593 1.00 86.12 112 GLU A N 1
ATOM 887 C CA . GLU A 1 112 ? 3.246 -2.144 16.512 1.00 86.12 112 GLU A CA 1
ATOM 888 C C . GLU A 1 112 ? 2.046 -1.482 15.829 1.00 86.12 112 GLU A C 1
ATOM 890 O O . GLU A 1 112 ? 1.023 -1.251 16.472 1.00 86.12 112 GLU A O 1
ATOM 895 N N . ILE A 1 113 ? 2.116 -1.237 14.514 1.00 89.00 113 ILE A N 1
ATOM 896 C CA . ILE A 1 113 ? 1.040 -0.563 13.772 1.00 89.00 113 ILE A CA 1
ATOM 897 C C . ILE A 1 113 ? 0.192 -1.566 12.979 1.00 89.00 113 ILE A C 1
ATOM 899 O O . ILE A 1 113 ? -1.014 -1.674 13.221 1.00 89.00 113 ILE A O 1
ATOM 903 N N . LEU A 1 114 ? 0.782 -2.315 12.046 1.00 89.06 114 LEU A N 1
ATOM 904 C CA . LEU A 1 114 ? 0.027 -3.184 11.133 1.00 89.06 114 LEU A CA 1
ATOM 905 C C . LEU A 1 114 ? -0.497 -4.445 11.830 1.00 89.06 114 LEU A C 1
ATOM 907 O O . LEU A 1 114 ? -1.689 -4.749 11.757 1.00 89.06 114 LEU A O 1
ATOM 911 N N . LYS A 1 115 ? 0.371 -5.177 12.539 1.00 85.00 115 LYS A N 1
ATOM 912 C CA . LYS A 1 115 ? 0.019 -6.468 13.147 1.00 85.00 115 LYS A CA 1
ATOM 913 C C . LYS A 1 115 ? -1.169 -6.381 14.117 1.00 85.00 115 LYS A C 1
ATOM 915 O O . LYS A 1 115 ? -2.064 -7.213 13.977 1.00 85.00 115 LYS A O 1
ATOM 920 N N . PRO A 1 116 ? -1.263 -5.416 15.055 1.00 85.88 116 PRO A N 1
ATOM 921 C CA . PRO A 1 116 ? -2.418 -5.332 15.951 1.00 85.88 116 PRO A CA 1
ATOM 922 C C . PRO A 1 116 ? -3.742 -5.125 15.203 1.00 85.88 116 PRO A C 1
ATOM 924 O O . PRO A 1 116 ? -4.747 -5.734 15.577 1.00 85.88 116 PRO A O 1
ATOM 927 N N . ARG A 1 117 ? -3.727 -4.357 14.105 1.00 87.69 117 ARG A N 1
ATOM 928 C CA . ARG A 1 117 ? -4.910 -4.077 13.272 1.00 87.69 117 ARG A CA 1
ATOM 929 C C . ARG 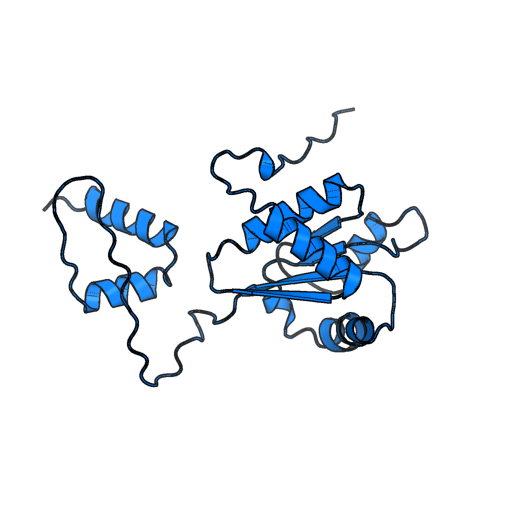A 1 117 ? -5.440 -5.321 12.574 1.00 87.69 117 ARG A C 1
ATOM 931 O O . ARG A 1 117 ? -6.653 -5.514 12.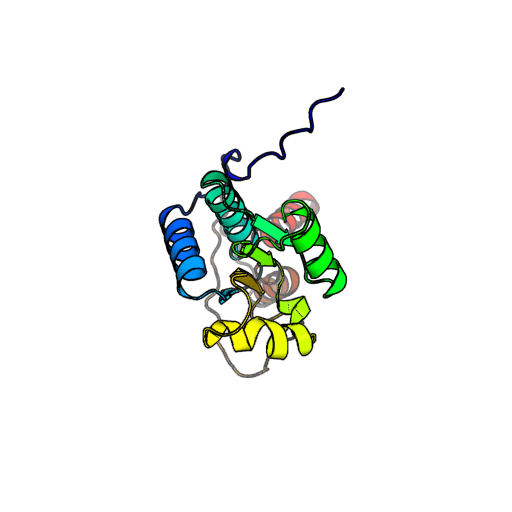537 1.00 87.69 117 ARG A O 1
ATOM 938 N N . CYS A 1 118 ? -4.557 -6.222 12.143 1.00 84.56 118 CYS A N 1
ATOM 939 C CA . CYS A 1 118 ? -4.949 -7.533 11.613 1.00 84.56 118 CYS A CA 1
ATOM 940 C C . CYS A 1 118 ? -5.730 -8.390 12.628 1.00 84.56 118 CYS A C 1
ATOM 942 O O . CYS A 1 118 ? -6.499 -9.261 12.229 1.00 84.56 118 CYS A O 1
ATOM 944 N N . TYR A 1 119 ? -5.549 -8.146 13.932 1.00 85.19 119 TYR A N 1
ATOM 945 C CA . TYR A 1 119 ? -6.263 -8.829 15.018 1.00 85.19 119 TYR A CA 1
ATOM 946 C C . TYR A 1 119 ? -7.403 -7.986 15.613 1.00 85.19 119 TYR A C 1
ATOM 948 O O . TYR A 1 119 ? -7.859 -8.266 16.722 1.00 85.19 119 TYR A O 1
ATOM 956 N N . GLY A 1 120 ? -7.849 -6.940 14.909 1.00 81.31 120 GLY A N 1
ATOM 957 C CA . GLY A 1 120 ? -8.944 -6.074 15.352 1.00 81.31 120 GLY A CA 1
ATOM 958 C C . GLY A 1 120 ? -8.586 -5.134 16.507 1.00 81.31 120 GLY A C 1
ATOM 959 O O . GLY A 1 120 ? -9.486 -4.624 17.167 1.00 81.31 120 GLY A O 1
ATOM 960 N N . LYS A 1 121 ? -7.294 -4.904 16.770 1.00 78.88 121 LYS A N 1
ATOM 961 C CA . LYS A 1 121 ? -6.804 -3.958 17.786 1.00 78.88 121 LYS A CA 1
ATOM 962 C C . LYS A 1 121 ? -6.239 -2.693 17.135 1.00 78.88 121 LYS A C 1
ATOM 964 O O . LYS A 1 121 ? -5.754 -2.736 16.011 1.00 78.88 121 LYS A O 1
ATOM 969 N N . GLY A 1 122 ? -6.207 -1.592 17.880 1.00 73.69 122 GLY A N 1
ATOM 970 C CA . GLY A 1 122 ? -5.632 -0.322 17.425 1.00 73.69 122 GLY A CA 1
ATOM 971 C C . GLY A 1 122 ? -6.660 0.617 16.797 1.00 73.69 122 GLY A C 1
ATOM 972 O O . GLY A 1 122 ? -7.861 0.376 16.865 1.00 73.69 122 GLY A O 1
ATOM 973 N N . GLU A 1 123 ? -6.173 1.719 16.232 1.00 73.88 123 GLU A N 1
ATOM 974 C CA . GLU A 1 123 ? -7.020 2.746 15.622 1.00 73.88 123 GLU A CA 1
ATOM 975 C C . GLU A 1 123 ? -7.637 2.264 14.304 1.00 73.88 123 GLU A C 1
ATOM 977 O O . GLU A 1 123 ? -7.058 1.438 13.594 1.00 73.88 123 GLU A O 1
ATOM 982 N N . GLU A 1 124 ? -8.768 2.861 13.939 1.00 79.31 124 GLU A N 1
ATOM 983 C CA . GLU A 1 124 ? -9.539 2.609 12.713 1.00 79.31 124 GLU A CA 1
ATOM 984 C C . GLU A 1 124 ? -8.874 3.202 11.441 1.00 79.31 124 GLU A C 1
ATOM 986 O O . GLU A 1 124 ? -9.506 3.730 10.532 1.00 79.31 124 GLU A O 1
ATOM 991 N N . ILE A 1 125 ? -7.547 3.108 11.361 1.00 86.06 125 ILE A N 1
ATOM 992 C CA . ILE A 1 125 ? -6.767 3.462 10.172 1.00 86.06 125 ILE A CA 1
ATOM 993 C C . ILE A 1 125 ? -6.574 2.204 9.334 1.00 86.06 125 ILE A C 1
ATOM 995 O O . ILE A 1 125 ? -6.153 1.163 9.850 1.00 86.06 125 ILE A O 1
ATOM 999 N N . MET A 1 126 ? -6.847 2.321 8.039 1.00 91.56 126 MET A N 1
ATOM 1000 C CA . MET A 1 126 ? -6.732 1.233 7.078 1.00 91.56 126 MET A CA 1
ATOM 1001 C C . MET A 1 126 ? -5.474 1.391 6.223 1.00 91.56 126 MET A C 1
ATOM 1003 O O . MET A 1 126 ? -5.101 2.501 5.859 1.00 91.56 126 MET A O 1
ATOM 1007 N N . PHE A 1 127 ? -4.843 0.280 5.862 1.00 93.44 127 PHE A N 1
ATOM 1008 C CA . PHE A 1 127 ? -3.609 0.227 5.089 1.00 93.44 127 PHE A CA 1
ATOM 1009 C C . PHE A 1 127 ? -3.776 -0.674 3.867 1.00 93.44 127 PHE A C 1
ATOM 1011 O O . PHE A 1 127 ? -4.261 -1.802 3.973 1.00 93.44 127 PHE A O 1
ATOM 1018 N N . CYS A 1 128 ? -3.304 -0.204 2.716 1.00 95.94 128 CYS A N 1
ATOM 1019 C CA . CYS A 1 128 ? -3.119 -1.011 1.518 1.00 95.94 128 CYS A CA 1
ATOM 1020 C C . CYS A 1 128 ? -1.681 -0.851 1.026 1.00 95.94 128 CYS A C 1
ATOM 1022 O O . CYS A 1 128 ? -1.306 0.210 0.528 1.00 95.94 128 CYS A O 1
ATOM 1024 N N . LEU A 1 129 ? -0.879 -1.902 1.174 1.00 93.56 129 LEU A N 1
ATOM 1025 C CA . LEU A 1 129 ? 0.514 -1.920 0.743 1.00 93.56 129 LEU A CA 1
ATOM 1026 C C . LEU A 1 129 ? 0.614 -2.614 -0.612 1.00 93.56 129 LEU A C 1
ATOM 1028 O O . LEU A 1 129 ? 0.249 -3.785 -0.728 1.00 93.56 129 LEU A O 1
ATOM 1032 N N . PHE A 1 130 ? 1.123 -1.914 -1.620 1.00 91.62 130 PHE A N 1
ATOM 1033 C CA . PHE A 1 130 ? 1.492 -2.495 -2.904 1.00 91.62 130 PHE A CA 1
ATOM 1034 C C . PHE A 1 130 ? 2.984 -2.779 -2.894 1.00 91.62 130 PHE A C 1
ATOM 1036 O O . PHE A 1 130 ? 3.799 -1.865 -2.866 1.00 91.62 130 PHE A O 1
ATOM 1043 N N . CYS A 1 131 ? 3.337 -4.058 -2.903 1.00 82.69 131 CYS A N 1
ATOM 1044 C CA . CYS A 1 131 ? 4.714 -4.502 -2.790 1.00 82.69 131 CYS A CA 1
ATOM 1045 C C . CYS A 1 131 ? 5.120 -5.307 -4.019 1.00 82.69 131 CYS A C 1
ATOM 1047 O O . CYS A 1 131 ? 4.369 -6.149 -4.528 1.00 82.69 131 CYS A O 1
ATOM 1049 N N . SER A 1 132 ? 6.340 -5.098 -4.491 1.00 79.38 132 SER A N 1
ATOM 1050 C CA . SER A 1 132 ? 6.945 -6.022 -5.445 1.00 79.38 132 SER A CA 1
ATOM 1051 C C . SER A 1 132 ? 7.353 -7.326 -4.741 1.00 79.38 132 SER A C 1
ATOM 1053 O O . SER A 1 132 ? 7.783 -7.318 -3.587 1.00 79.38 132 SER A O 1
ATOM 1055 N N . TYR A 1 133 ? 7.175 -8.464 -5.416 1.00 63.88 133 TYR A N 1
ATOM 1056 C CA . TYR A 1 133 ? 7.675 -9.768 -4.966 1.00 63.88 133 TYR A CA 1
ATOM 1057 C C . TYR A 1 133 ? 8.752 -10.256 -5.930 1.00 63.88 133 TYR A C 1
ATOM 1059 O O . TYR A 1 133 ? 8.529 -10.220 -7.139 1.00 63.88 133 TYR A O 1
ATOM 1067 N N . GLY A 1 134 ? 9.890 -10.692 -5.380 1.00 48.22 134 GLY A N 1
ATOM 1068 C CA . GLY A 1 134 ? 11.101 -10.968 -6.150 1.00 48.22 134 GLY A CA 1
ATOM 1069 C C . GLY A 1 134 ? 11.690 -9.670 -6.695 1.00 48.22 134 GLY A C 1
ATOM 1070 O O . GLY A 1 134 ? 11.203 -9.121 -7.681 1.00 48.22 134 GLY A O 1
ATOM 1071 N N . SER A 1 135 ? 12.732 -9.152 -6.045 1.00 38.56 135 SER A N 1
ATOM 1072 C CA . SER A 1 135 ? 13.561 -8.153 -6.712 1.00 38.56 135 SER A CA 1
ATOM 1073 C C . SER A 1 135 ? 14.368 -8.876 -7.787 1.00 38.56 135 SER A C 1
ATOM 1075 O O . SER A 1 135 ? 14.994 -9.884 -7.458 1.00 38.56 135 SER A O 1
ATOM 1077 N N . PRO A 1 136 ? 14.443 -8.385 -9.030 1.00 38.78 136 PRO A N 1
ATOM 1078 C CA . PRO A 1 136 ? 15.363 -8.952 -10.010 1.00 38.78 136 PRO A CA 1
ATOM 1079 C C . PRO A 1 136 ? 16.832 -8.858 -9.564 1.00 38.78 136 PRO A C 1
ATOM 1081 O O . PRO A 1 136 ? 17.667 -9.626 -10.021 1.00 38.78 136 PRO A O 1
ATOM 1084 N N . SER A 1 137 ? 17.148 -7.968 -8.611 1.00 38.94 137 SER A N 1
ATOM 1085 C CA . SER A 1 137 ? 18.483 -7.874 -8.006 1.00 38.94 137 SER A CA 1
ATOM 1086 C C . SER A 1 137 ? 18.783 -8.937 -6.941 1.00 38.94 137 SER A C 1
ATOM 1088 O O . SER A 1 137 ? 19.943 -9.109 -6.581 1.00 38.94 137 SER A O 1
ATOM 1090 N N . THR A 1 138 ? 17.776 -9.650 -6.426 1.00 41.16 138 THR A N 1
ATOM 1091 C CA . THR A 1 138 ? 17.952 -10.684 -5.384 1.00 41.16 138 THR A CA 1
ATOM 1092 C C . THR A 1 138 ? 17.240 -11.997 -5.718 1.00 41.16 138 THR A C 1
ATOM 1094 O O . THR A 1 138 ? 17.127 -12.869 -4.863 1.00 41.16 138 THR A O 1
ATOM 1097 N N . GLY A 1 139 ? 16.695 -12.122 -6.928 1.00 37.94 139 GLY A N 1
ATOM 1098 C CA . GLY A 1 139 ? 15.775 -13.178 -7.335 1.00 37.94 139 GLY A CA 1
ATOM 1099 C C . GLY A 1 139 ? 16.370 -14.125 -8.366 1.00 37.94 139 GLY A C 1
ATOM 1100 O O . GLY A 1 139 ? 15.751 -14.354 -9.396 1.00 37.94 139 GLY A O 1
ATOM 1101 N N . VAL A 1 140 ? 17.548 -14.678 -8.086 1.00 39.78 140 VAL A N 1
ATOM 1102 C CA . VAL A 1 140 ? 17.954 -15.967 -8.656 1.00 39.78 140 VAL A CA 1
ATOM 1103 C C . VAL A 1 140 ? 18.510 -16.797 -7.509 1.00 39.78 140 VAL A C 1
ATOM 1105 O O . VAL A 1 140 ? 19.696 -16.735 -7.196 1.00 39.78 140 VAL A O 1
ATOM 1108 N N . GLU A 1 141 ? 17.648 -17.587 -6.867 1.00 38.91 141 GLU A N 1
ATOM 1109 C CA . GLU A 1 141 ? 18.147 -18.836 -6.304 1.00 38.91 141 GLU A CA 1
ATOM 1110 C C . GLU A 1 141 ? 18.473 -19.729 -7.501 1.00 38.91 141 GLU A C 1
ATOM 1112 O O . GLU A 1 141 ? 17.613 -20.043 -8.325 1.00 38.91 141 GLU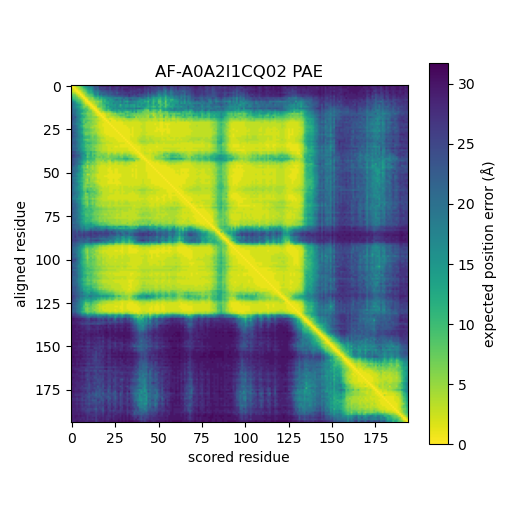 A O 1
ATOM 1117 N N . THR A 1 142 ? 19.752 -20.058 -7.654 1.00 39.47 142 THR A N 1
ATOM 1118 C CA . THR A 1 142 ? 20.298 -20.862 -8.747 1.00 39.47 142 THR A CA 1
ATOM 1119 C C . THR A 1 142 ? 19.849 -22.313 -8.614 1.00 39.47 142 THR A C 1
ATOM 1121 O O . THR A 1 142 ? 20.651 -23.176 -8.283 1.00 39.47 142 THR A O 1
ATOM 1124 N N . THR A 1 143 ? 18.570 -22.605 -8.832 1.00 40.41 143 THR A N 1
ATOM 1125 C CA . THR A 1 143 ? 18.093 -23.979 -9.022 1.00 40.41 143 THR A CA 1
ATOM 1126 C C . THR A 1 143 ? 16.909 -24.025 -9.994 1.00 40.41 143 THR A C 1
ATOM 1128 O O . THR A 1 143 ? 15.757 -23.796 -9.649 1.00 40.41 143 THR A O 1
ATOM 1131 N N . THR A 1 144 ? 17.248 -24.329 -11.251 1.00 40.81 144 THR A N 1
ATOM 1132 C CA . THR A 1 144 ? 16.459 -25.138 -12.202 1.00 40.81 144 THR A CA 1
ATOM 1133 C C . THR A 1 144 ? 14.954 -24.850 -12.305 1.00 40.81 144 THR A C 1
ATOM 1135 O O . THR A 1 144 ? 14.138 -25.697 -11.944 1.00 40.81 144 THR A O 1
ATOM 1138 N N . CYS A 1 145 ? 14.561 -23.713 -12.877 1.00 35.88 145 CYS A N 1
ATOM 1139 C CA . CYS A 1 145 ? 13.214 -23.568 -13.437 1.00 35.88 145 CYS A CA 1
ATOM 1140 C C . CYS A 1 145 ? 13.311 -23.172 -14.911 1.00 35.88 145 CYS A C 1
ATOM 1142 O O . CYS A 1 145 ? 13.794 -22.094 -15.243 1.00 35.88 145 CYS A O 1
ATOM 1144 N N . GLU A 1 146 ? 12.865 -24.069 -15.790 1.00 36.03 146 GLU A N 1
ATOM 1145 C CA . GLU A 1 146 ? 12.648 -23.786 -17.207 1.00 36.03 146 GLU A CA 1
ATOM 1146 C C . GLU A 1 146 ? 11.537 -22.733 -17.330 1.00 36.03 146 GLU A C 1
ATOM 1148 O O . GLU A 1 146 ? 10.374 -22.987 -17.012 1.00 36.03 146 GLU A O 1
ATOM 1153 N N . PHE A 1 147 ? 11.888 -21.521 -17.760 1.00 41.75 147 PHE A N 1
ATOM 1154 C CA . PHE A 1 147 ? 10.909 -20.474 -18.039 1.00 41.75 147 PHE A CA 1
ATOM 1155 C C . PHE A 1 147 ? 10.290 -20.686 -19.425 1.00 41.75 147 PHE A C 1
ATOM 1157 O O . PHE A 1 147 ? 10.987 -20.980 -20.392 1.00 41.75 147 PHE A O 1
ATOM 1164 N N . THR A 1 148 ? 8.972 -20.497 -19.544 1.00 31.52 148 THR A N 1
ATOM 1165 C CA . THR A 1 148 ? 8.287 -20.448 -20.847 1.00 31.52 148 THR A CA 1
ATOM 1166 C C . THR A 1 148 ? 8.535 -19.076 -21.492 1.00 31.52 148 THR A C 1
ATOM 1168 O O . THR A 1 148 ? 8.097 -18.073 -20.921 1.00 31.52 148 THR A O 1
ATOM 1171 N N . PRO A 1 149 ? 9.210 -18.979 -22.655 1.00 39.31 149 PRO A N 1
ATOM 1172 C CA . PRO A 1 149 ? 9.487 -17.692 -23.288 1.00 39.31 149 PRO A CA 1
ATOM 1173 C C . PRO A 1 149 ? 8.206 -17.033 -23.812 1.00 39.31 149 PRO A C 1
ATOM 1175 O O . PRO A 1 149 ? 7.367 -17.686 -24.436 1.00 39.31 149 PRO A O 1
ATOM 1178 N N . ALA A 1 150 ? 8.078 -15.719 -23.623 1.00 38.44 150 ALA A N 1
ATOM 1179 C CA . ALA A 1 150 ? 7.062 -14.923 -24.302 1.00 38.44 150 ALA A CA 1
ATOM 1180 C C . ALA A 1 150 ? 7.489 -14.684 -25.761 1.00 38.44 150 ALA A C 1
ATOM 1182 O O . ALA A 1 150 ? 8.505 -14.041 -26.017 1.00 38.44 150 ALA A O 1
ATOM 1183 N N . ILE A 1 151 ? 6.723 -15.197 -26.727 1.00 41.75 151 ILE A N 1
ATOM 1184 C CA . ILE A 1 151 ? 6.945 -14.931 -28.156 1.00 41.75 151 ILE A CA 1
ATOM 1185 C C . ILE A 1 151 ? 6.212 -13.635 -28.521 1.00 41.75 151 ILE A C 1
ATOM 1187 O O . ILE A 1 151 ? 4.983 -13.583 -28.477 1.00 41.75 151 ILE A O 1
ATOM 1191 N N . LEU A 1 152 ? 6.958 -12.596 -28.899 1.00 42.00 152 LEU A N 1
ATOM 1192 C CA . LEU A 1 152 ? 6.406 -11.347 -29.427 1.00 42.00 152 LEU A CA 1
ATOM 1193 C C . LEU A 1 152 ? 6.452 -11.370 -30.959 1.00 42.00 152 LEU A C 1
ATOM 1195 O O . LEU A 1 152 ? 7.514 -11.545 -31.549 1.00 42.00 152 LEU A O 1
ATOM 1199 N N . ASN A 1 153 ? 5.300 -11.175 -31.602 1.00 43.03 153 ASN A N 1
ATOM 1200 C CA . ASN A 1 153 ? 5.206 -10.987 -33.050 1.00 43.03 153 ASN A CA 1
ATOM 1201 C C . ASN A 1 153 ? 5.225 -9.480 -33.371 1.00 43.03 153 ASN A C 1
ATOM 1203 O O . ASN A 1 153 ? 4.235 -8.801 -33.079 1.00 43.03 153 ASN A O 1
ATOM 1207 N N . PRO A 1 154 ? 6.298 -8.930 -33.969 1.00 44.38 154 PRO A N 1
ATOM 1208 C CA . PRO A 1 154 ? 6.317 -7.534 -34.394 1.00 44.38 154 PRO A CA 1
ATOM 1209 C C . PRO A 1 154 ? 5.345 -7.304 -35.562 1.00 44.38 154 PRO A C 1
ATOM 1211 O O . PRO A 1 154 ? 5.230 -8.122 -36.476 1.00 44.38 154 PRO A O 1
ATOM 1214 N N . ARG A 1 155 ? 4.637 -6.165 -35.530 1.00 44.94 155 ARG A N 1
ATOM 1215 C CA . ARG A 1 155 ? 3.532 -5.821 -36.447 1.00 44.94 155 ARG A CA 1
ATOM 1216 C C . ARG A 1 155 ? 3.916 -5.691 -37.925 1.00 44.94 155 ARG A C 1
ATOM 1218 O O . ARG A 1 155 ? 3.007 -5.641 -38.740 1.00 44.94 155 ARG A O 1
ATOM 1225 N N . ASN A 1 156 ? 5.200 -5.708 -38.285 1.00 49.09 156 ASN A N 1
ATOM 1226 C CA . ASN A 1 156 ? 5.656 -5.615 -39.672 1.00 49.09 156 ASN A CA 1
ATOM 1227 C C . ASN A 1 156 ? 6.780 -6.628 -39.971 1.00 49.09 156 ASN A C 1
ATOM 1229 O O . ASN A 1 156 ? 7.958 -6.302 -39.922 1.00 49.09 156 ASN A O 1
ATOM 1233 N N . GLY A 1 157 ? 6.392 -7.860 -40.310 1.00 56.22 157 GLY A N 1
ATOM 1234 C CA . GLY A 1 157 ? 7.002 -8.594 -41.426 1.00 56.22 157 GLY A CA 1
ATOM 1235 C C . GLY A 1 157 ? 8.472 -9.018 -41.333 1.00 56.22 157 GLY A C 1
ATOM 1236 O O . GLY A 1 157 ? 9.246 -8.708 -42.225 1.00 56.22 157 GLY A O 1
ATOM 1237 N N . THR A 1 158 ? 8.852 -9.786 -40.319 1.00 47.03 158 THR A N 1
ATOM 1238 C CA . THR A 1 158 ? 9.576 -11.075 -40.429 1.00 47.03 158 THR A CA 1
ATOM 1239 C C . THR A 1 158 ? 9.816 -11.580 -39.005 1.00 47.03 158 THR A C 1
ATOM 1241 O O . THR A 1 158 ? 10.150 -10.781 -38.131 1.00 47.03 158 THR A O 1
ATOM 1244 N N . PRO A 1 159 ? 9.627 -12.878 -38.711 1.00 48.78 159 PRO A N 1
ATOM 1245 C CA . PRO A 1 159 ? 9.933 -13.406 -37.389 1.00 48.78 159 PRO A CA 1
ATOM 1246 C C . PRO A 1 159 ? 11.450 -13.369 -37.190 1.00 48.78 159 PRO A C 1
ATOM 1248 O O . PRO A 1 159 ? 12.179 -14.203 -37.727 1.00 48.78 159 PRO A O 1
ATOM 1251 N N . ILE A 1 160 ? 11.935 -12.389 -36.432 1.00 53.28 160 ILE A N 1
ATOM 1252 C CA . ILE A 1 160 ? 13.332 -12.353 -36.010 1.00 53.28 160 ILE A CA 1
ATOM 1253 C C . ILE A 1 160 ? 13.463 -13.368 -34.885 1.00 53.28 160 ILE A C 1
ATOM 1255 O O . ILE A 1 160 ? 12.963 -13.176 -33.776 1.00 53.28 160 ILE A O 1
ATOM 1259 N N . LYS A 1 161 ? 14.100 -14.495 -35.194 1.00 52.38 161 LYS A N 1
ATOM 1260 C CA . LYS A 1 161 ? 14.369 -15.534 -34.210 1.00 52.38 161 LYS A CA 1
ATOM 1261 C C . LYS A 1 161 ? 15.610 -15.124 -33.424 1.00 52.38 161 LYS A C 1
ATOM 1263 O O . LYS A 1 161 ? 16.731 -15.338 -33.875 1.00 52.38 161 LYS A O 1
ATOM 1268 N N . LEU A 1 162 ? 15.394 -14.484 -32.280 1.00 56.00 162 LEU A N 1
ATOM 1269 C CA . LEU A 1 162 ? 16.469 -14.175 -31.343 1.00 56.00 162 LEU A CA 1
ATOM 1270 C C . LEU A 1 162 ? 17.070 -15.484 -30.819 1.00 56.00 162 LEU A C 1
ATOM 1272 O O . LEU A 1 162 ? 16.348 -16.449 -30.553 1.00 56.00 162 LEU A O 1
ATOM 1276 N N . GLN A 1 163 ? 18.396 -15.524 -30.712 1.00 50.94 163 GLN A N 1
ATOM 1277 C CA . GLN A 1 163 ? 19.085 -16.638 -30.070 1.00 50.94 163 GLN A CA 1
ATOM 1278 C C . GLN A 1 163 ? 18.740 -16.663 -28.573 1.00 50.94 163 GLN A C 1
ATOM 1280 O O . GLN A 1 163 ? 18.412 -15.632 -27.983 1.00 50.94 163 GLN A O 1
ATOM 1285 N N . THR A 1 164 ? 18.743 -17.854 -27.971 1.00 50.72 164 THR A N 1
ATOM 1286 C CA . THR A 1 164 ? 18.288 -18.065 -26.586 1.00 50.72 164 THR A CA 1
ATOM 1287 C C . THR A 1 164 ? 19.061 -17.209 -25.580 1.00 50.72 164 THR A C 1
ATOM 1289 O O . THR A 1 164 ? 18.464 -16.632 -24.678 1.00 50.72 164 THR A O 1
ATOM 1292 N N . ASP A 1 165 ? 20.363 -17.044 -25.790 1.00 49.44 165 ASP A N 1
ATOM 1293 C CA . ASP A 1 165 ? 21.246 -16.179 -25.006 1.00 49.44 165 ASP A CA 1
ATOM 1294 C C . ASP A 1 165 ? 20.879 -14.690 -25.122 1.00 49.44 165 ASP A C 1
ATOM 1296 O O . ASP A 1 165 ? 20.853 -13.976 -24.122 1.00 49.44 165 ASP A O 1
ATOM 1300 N N . ALA A 1 166 ? 20.517 -14.215 -26.315 1.00 53.53 166 ALA A N 1
ATOM 1301 C CA . ALA A 1 166 ? 20.037 -12.852 -26.524 1.00 53.53 166 ALA A CA 1
ATOM 1302 C C . ALA A 1 166 ? 18.676 -12.610 -25.848 1.00 53.53 166 ALA A C 1
ATOM 1304 O O . ALA A 1 166 ? 18.430 -11.521 -25.333 1.00 53.53 166 ALA A O 1
ATOM 1305 N N . ILE A 1 167 ? 17.802 -13.622 -25.808 1.00 59.59 167 ILE A N 1
ATOM 1306 C CA . ILE A 1 167 ? 16.520 -13.559 -25.088 1.00 59.59 167 ILE A CA 1
ATOM 1307 C C . ILE A 1 167 ? 16.759 -13.486 -23.578 1.00 59.59 167 ILE A C 1
ATOM 1309 O O . ILE A 1 167 ? 16.160 -12.646 -22.911 1.00 59.59 167 ILE A O 1
ATOM 1313 N N . GLU A 1 168 ? 17.649 -14.319 -23.041 1.00 54.88 168 GLU A N 1
ATOM 1314 C CA . GLU A 1 168 ? 18.033 -14.296 -21.624 1.00 54.88 168 GLU A CA 1
ATOM 1315 C C . GLU A 1 168 ? 18.720 -12.980 -21.244 1.00 54.88 168 GLU A C 1
ATOM 1317 O O . GLU A 1 168 ? 18.460 -12.416 -20.178 1.00 54.88 168 GLU A O 1
ATOM 1322 N N . TYR A 1 169 ? 19.541 -12.430 -22.138 1.00 53.25 169 TYR A N 1
ATOM 1323 C CA . TYR A 1 169 ? 20.174 -11.133 -21.946 1.00 53.25 169 TYR A CA 1
ATOM 1324 C C . TYR A 1 169 ? 19.149 -9.994 -21.949 1.00 53.25 169 TYR A C 1
ATOM 1326 O O . TYR A 1 169 ? 19.132 -9.173 -21.038 1.00 53.25 169 TYR A O 1
ATOM 1334 N N . LEU A 1 170 ? 18.233 -9.965 -22.919 1.00 59.53 170 LEU A N 1
ATOM 1335 C CA . LEU A 1 170 ? 17.165 -8.964 -22.961 1.00 59.53 170 LEU A CA 1
ATOM 1336 C C . LEU A 1 170 ? 16.231 -9.101 -21.761 1.00 59.53 170 LEU A C 1
ATOM 1338 O O . LEU A 1 170 ? 15.843 -8.094 -21.174 1.00 59.53 170 LEU A O 1
ATOM 1342 N N . PHE A 1 171 ? 15.900 -10.324 -21.351 1.00 57.94 171 PHE A N 1
ATOM 1343 C CA . PHE A 1 171 ? 15.096 -10.572 -20.162 1.00 57.94 171 PHE A CA 1
ATOM 1344 C C . PHE A 1 171 ? 15.814 -10.130 -18.886 1.00 57.94 171 PHE A C 1
ATOM 1346 O O . PHE A 1 171 ? 15.191 -9.468 -18.067 1.00 57.94 171 PHE A O 1
ATOM 1353 N N . SER A 1 172 ? 17.106 -10.424 -18.723 1.00 52.00 172 SER A N 1
ATOM 1354 C CA . SER A 1 172 ? 17.883 -9.994 -17.550 1.00 52.00 172 SER A CA 1
ATOM 1355 C C . SER A 1 172 ? 18.118 -8.482 -17.515 1.00 52.00 172 SER A C 1
ATOM 1357 O O . SER A 1 172 ? 18.084 -7.877 -16.447 1.00 52.00 172 SER A O 1
ATOM 1359 N N . PHE A 1 173 ? 18.287 -7.841 -18.672 1.00 51.25 173 PHE A N 1
ATOM 1360 C CA . PHE A 1 173 ? 18.473 -6.395 -18.754 1.00 51.25 173 PHE A CA 1
ATOM 1361 C C . PHE A 1 173 ? 17.160 -5.629 -18.532 1.00 51.25 173 PHE A C 1
ATOM 1363 O O . PHE A 1 173 ? 17.131 -4.609 -17.845 1.00 51.25 173 PHE A O 1
ATOM 1370 N N . THR A 1 174 ? 16.052 -6.125 -19.089 1.00 60.06 174 THR A N 1
ATOM 1371 C CA . THR A 1 174 ? 14.723 -5.497 -18.962 1.00 60.06 174 THR A CA 1
ATOM 1372 C C . THR A 1 174 ? 13.959 -5.972 -17.729 1.00 60.06 174 THR A C 1
ATOM 1374 O O . THR A 1 174 ? 12.947 -5.377 -17.365 1.00 60.06 174 THR A O 1
ATOM 1377 N N . ASN A 1 175 ? 14.413 -7.051 -17.088 1.00 48.94 175 ASN A N 1
ATOM 1378 C CA . ASN A 1 175 ? 13.713 -7.783 -16.030 1.00 48.94 175 ASN A CA 1
ATOM 1379 C C . ASN A 1 175 ? 12.272 -8.162 -16.406 1.00 48.94 175 ASN A C 1
ATOM 1381 O O . ASN A 1 175 ? 11.367 -8.142 -15.569 1.00 48.94 175 ASN A O 1
ATOM 1385 N N . GLY A 1 176 ? 12.043 -8.440 -17.693 1.00 48.78 176 GLY A N 1
ATOM 1386 C CA . GLY A 1 176 ? 10.718 -8.720 -18.239 1.00 48.78 176 GLY A CA 1
ATOM 1387 C C . GLY A 1 176 ? 9.781 -7.507 -18.289 1.00 48.78 176 GLY A C 1
ATOM 1388 O O . GLY A 1 176 ? 8.582 -7.688 -18.493 1.00 48.78 176 GLY A O 1
ATOM 1389 N N . HIS A 1 177 ? 10.283 -6.278 -18.106 1.00 46.50 177 HIS A N 1
ATOM 1390 C CA . HIS A 1 177 ? 9.493 -5.057 -18.258 1.00 46.50 177 HIS A CA 1
ATOM 1391 C C . HIS A 1 177 ? 9.176 -4.815 -19.747 1.00 46.50 177 HIS A C 1
ATOM 1393 O O . HIS A 1 177 ? 10.087 -4.485 -20.512 1.00 46.50 177 HIS A O 1
ATOM 1399 N N . PRO A 1 178 ? 7.902 -4.918 -20.177 1.00 60.34 178 PRO A N 1
ATOM 1400 C CA . PRO A 1 178 ? 7.555 -4.846 -21.595 1.00 60.34 178 PRO A CA 1
ATOM 1401 C C . PRO A 1 178 ? 7.847 -3.471 -22.208 1.00 60.34 178 PRO A C 1
ATOM 1403 O O . PRO A 1 178 ? 8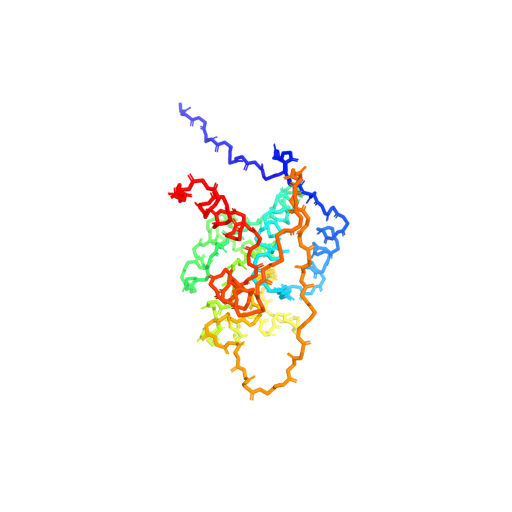.243 -3.418 -23.362 1.00 60.34 178 PRO A O 1
ATOM 1406 N N . GLY A 1 179 ? 7.750 -2.381 -21.435 1.00 51.03 179 GLY A N 1
ATOM 1407 C CA . GLY A 1 179 ? 8.083 -1.031 -21.909 1.00 51.03 179 GLY A CA 1
ATOM 1408 C C . GLY A 1 179 ? 9.586 -0.795 -22.104 1.00 51.03 179 GLY A C 1
ATOM 1409 O O . GLY A 1 179 ? 9.983 -0.142 -23.065 1.00 51.03 179 GLY A O 1
ATOM 1410 N N . ALA A 1 180 ? 10.442 -1.370 -21.246 1.00 58.22 180 ALA A N 1
ATOM 1411 C CA . ALA A 1 180 ? 11.896 -1.337 -21.455 1.00 58.22 180 ALA A CA 1
ATOM 1412 C C . ALA A 1 180 ? 12.301 -2.238 -22.615 1.00 58.22 180 ALA A C 1
ATOM 1414 O O . ALA A 1 180 ? 13.181 -1.866 -23.382 1.00 58.22 180 ALA A O 1
ATOM 1415 N N . LEU A 1 181 ? 11.654 -3.396 -22.761 1.00 65.06 181 LEU A N 1
ATOM 1416 C CA . LEU A 1 181 ? 11.867 -4.257 -23.915 1.00 65.06 181 LEU A CA 1
ATOM 1417 C C . LEU A 1 181 ? 11.467 -3.544 -25.209 1.00 65.06 181 LEU A C 1
ATOM 1419 O O . LEU A 1 181 ? 12.242 -3.554 -26.156 1.00 65.06 181 LEU A O 1
ATOM 1423 N N . GLU A 1 182 ? 10.312 -2.881 -25.233 1.00 59.09 182 GLU A N 1
ATOM 1424 C CA . GLU A 1 182 ? 9.847 -2.090 -26.375 1.00 59.09 182 GLU A CA 1
ATOM 1425 C C . GLU A 1 182 ? 10.828 -0.953 -26.697 1.00 59.09 182 GLU A C 1
ATOM 1427 O O . GLU A 1 182 ? 11.316 -0.878 -27.821 1.00 59.09 182 GLU A O 1
ATOM 1432 N N . SER A 1 183 ? 11.247 -0.174 -25.693 1.00 64.38 183 SER A N 1
ATOM 1433 C CA . SER A 1 183 ? 12.236 0.907 -25.859 1.00 64.38 183 SER A CA 1
ATOM 1434 C C . SER A 1 183 ? 13.607 0.405 -26.338 1.00 64.38 183 SER A C 1
ATOM 1436 O O . SER A 1 183 ? 14.269 1.054 -27.148 1.00 64.38 183 SER A O 1
ATOM 1438 N N . MET A 1 184 ? 14.060 -0.757 -25.855 1.00 67.81 184 MET A N 1
ATOM 1439 C CA . MET A 1 184 ? 15.319 -1.364 -26.297 1.00 67.81 184 MET A CA 1
ATOM 1440 C C . MET A 1 184 ? 15.225 -1.927 -27.709 1.00 67.81 184 MET A C 1
ATOM 1442 O O . MET A 1 184 ? 16.154 -1.753 -28.491 1.00 67.81 184 MET A O 1
ATOM 1446 N N . MET A 1 185 ? 14.128 -2.600 -28.053 1.00 69.25 185 MET A N 1
ATOM 1447 C CA . MET A 1 185 ? 13.921 -3.112 -29.406 1.00 69.25 185 MET A CA 1
ATOM 1448 C C . MET A 1 185 ? 13.834 -1.956 -30.405 1.00 69.25 185 MET A C 1
ATOM 1450 O O . MET A 1 185 ? 14.505 -2.007 -31.432 1.00 69.25 185 MET A O 1
ATOM 1454 N N . GLU A 1 186 ? 13.122 -0.875 -30.079 1.00 68.38 186 GLU A N 1
ATOM 1455 C CA . GLU A 1 186 ? 13.126 0.348 -30.890 1.00 68.38 186 GLU A CA 1
ATOM 1456 C C . GLU A 1 186 ? 14.543 0.910 -31.073 1.00 68.38 186 GLU A C 1
ATOM 1458 O O . GLU A 1 186 ? 14.930 1.225 -32.197 1.00 68.38 186 GLU A O 1
ATOM 1463 N N . TYR A 1 187 ? 15.359 0.958 -30.013 1.00 66.31 187 TYR A N 1
ATOM 1464 C CA . TYR A 1 187 ? 16.759 1.387 -30.099 1.00 66.31 187 TYR A CA 1
ATOM 1465 C C . TYR A 1 187 ? 17.593 0.498 -31.040 1.00 66.31 187 TYR A C 1
ATOM 1467 O O . TYR A 1 187 ? 18.257 1.005 -31.948 1.00 66.31 187 TYR A O 1
ATOM 1475 N N . PHE A 1 188 ? 17.542 -0.827 -30.868 1.00 65.19 188 PHE A N 1
ATOM 1476 C CA . PHE A 1 188 ? 18.329 -1.773 -31.668 1.00 65.19 188 PHE A CA 1
ATOM 1477 C C . PHE A 1 188 ? 17.930 -1.784 -33.150 1.00 65.19 188 PHE A C 1
ATOM 1479 O O . PHE A 1 188 ? 18.802 -1.922 -34.006 1.00 65.19 188 PHE A O 1
ATOM 1486 N N . PHE A 1 189 ? 16.644 -1.601 -33.462 1.00 62.25 189 PHE A N 1
ATOM 1487 C CA . PHE A 1 189 ? 16.139 -1.610 -34.839 1.00 62.25 189 PHE A CA 1
ATOM 1488 C C . PHE A 1 189 ? 16.145 -0.234 -35.528 1.00 62.25 189 PHE A C 1
ATOM 1490 O O . PHE A 1 189 ? 15.897 -0.167 -36.733 1.00 62.25 189 PHE A O 1
ATOM 1497 N N . HIS A 1 190 ? 16.455 0.857 -34.816 1.00 58.31 190 HIS A N 1
ATOM 1498 C CA . HIS A 1 190 ? 16.595 2.191 -35.416 1.00 58.31 190 HIS A CA 1
ATOM 1499 C C . HIS A 1 190 ? 18.019 2.760 -35.450 1.00 58.31 190 HIS A C 1
ATOM 1501 O O . HIS A 1 190 ? 18.268 3.625 -36.288 1.00 58.31 190 HIS A O 1
ATOM 1507 N N . ILE A 1 191 ? 18.956 2.319 -34.599 1.00 46.81 191 ILE A N 1
ATOM 1508 C CA . ILE A 1 191 ? 20.258 3.011 -34.445 1.00 46.81 191 ILE A CA 1
ATOM 1509 C C . ILE A 1 191 ? 21.461 2.262 -35.045 1.00 46.81 191 ILE A C 1
ATOM 1511 O O . ILE A 1 191 ? 22.529 2.854 -35.185 1.00 46.81 191 ILE A O 1
ATOM 1515 N N . LEU A 1 192 ? 21.311 1.018 -35.504 1.00 40.31 192 LEU A N 1
ATOM 1516 C CA . LEU A 1 192 ? 22.384 0.322 -36.224 1.00 40.31 192 LEU A CA 1
ATOM 1517 C C . LEU A 1 192 ? 22.062 0.221 -37.723 1.00 40.31 192 LEU A C 1
ATOM 1519 O O . LEU A 1 192 ? 21.347 -0.699 -38.125 1.00 40.31 192 LEU A O 1
ATOM 1523 N N . PRO A 1 193 ? 22.575 1.129 -38.578 1.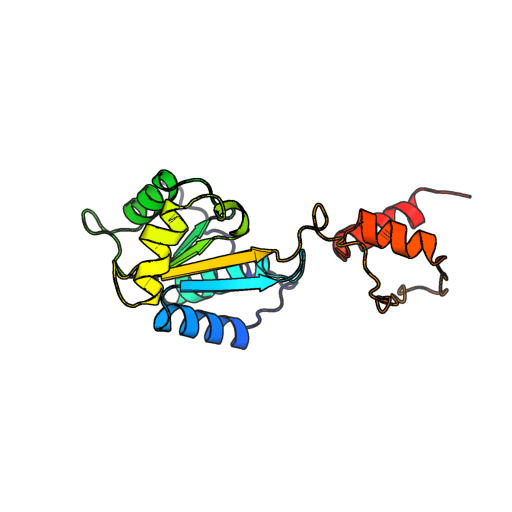00 37.81 193 PRO A N 1
ATOM 1524 C CA . PRO A 1 193 ? 22.748 0.787 -39.980 1.00 37.81 193 PRO A CA 1
ATOM 1525 C C . PRO A 1 193 ? 23.810 -0.321 -40.060 1.00 37.81 193 PRO A C 1
ATOM 1527 O O . PRO A 1 193 ? 24.877 -0.194 -39.457 1.00 37.81 193 PRO A O 1
ATOM 1530 N N . LEU A 1 194 ? 23.481 -1.416 -40.752 1.00 40.91 194 LEU A N 1
ATOM 1531 C CA . LEU A 1 194 ? 24.456 -2.429 -41.177 1.00 40.91 194 LEU A CA 1
ATOM 1532 C C . LEU A 1 194 ? 25.552 -1.799 -42.047 1.00 40.91 194 LEU A C 1
ATOM 1534 O O . LEU A 1 194 ? 25.206 -0.920 -42.872 1.00 40.91 194 LEU A O 1
#

Nearest PDB structures (foldseek):
  3hte-assembly1_C  TM=5.711E-01  e=2.132E-01  Escherichia coli K-12
  6ieh-assembly1_B  TM=4.729E-01  e=1.019E-01  Homo sapiens
  8vap-assembly1_A  TM=4.733E-01  e=1.773E-01  Escherichia coli
  6y32-assembly4_H  TM=3.907E-01  e=9.338E-01  Homo sapiens
  8r22-assembly1_C  TM=3.508E-01  e=3.197E+00  Homo sapiens

Solvent-accessible surface area (backbone atoms only — not comparable to full-atom values): 11888 Å² total; per-residue (Å²): 131,85,76,82,78,76,77,82,60,70,89,76,41,91,90,55,82,78,55,59,72,58,40,51,53,50,51,56,47,30,76,74,42,30,59,39,78,49,72,41,52,77,85,72,48,59,69,59,50,53,51,49,37,47,54,52,45,42,71,73,70,45,54,66,47,80,36,76,51,58,86,55,69,66,62,50,53,50,52,42,51,72,71,15,62,96,92,42,72,42,60,63,28,36,38,36,30,29,51,31,57,69,39,73,83,41,59,59,56,50,62,69,54,50,48,39,32,66,73,77,36,82,72,57,54,25,35,38,32,35,22,66,47,68,52,83,90,76,57,72,78,94,68,93,73,91,76,85,81,86,86,81,81,72,96,76,86,71,90,79,80,73,53,70,66,57,49,52,47,51,34,66,76,35,66,70,29,64,68,52,45,49,55,48,50,52,48,62,77,69,71,65,82,129

Mean predicted aligned error: 15.37 Å